Protein AF-A0A8S9Y1Q9-F1 (afdb_monomer_lite)

pLDDT: mean 76.32, std 19.44, range [27.88, 96.44]

Foldseek 3Di:
DQDQPPDPVDDQQRVLCVVPVDGLVVVLVVVVVVVLVVLVVVLVVVLVVCVVPDPPVVSVVVSVVVSVVCVVVVVVVSVVSSVVSCVVSGDRSSDDDPVCPVVVPPCPPVNVVVVVVVVVVVVVVVVVVVVVVVVVVVVVVVVVVVVVVVVVVVVVVVVVVVVVVVVVVVPPDDPVVVVVVVVVVVVVVVVPDDDDDDDDDDDDDDDDDDDDDDDDD

Sequence (217 aa):
MDLNMMPSYMSRDEYEMQLYGVTQKTVVTSVKETFKETLENVLESVSNKLVTKYSKECIDDFKTALLNAYNNSIEKHTSNLEKIVEECFSIDPSFLLPEDEIQLDSCDQNYEANLDKELSNAKNQLIALTIMEEKLKLLVEEISADEGIVDELLALKTITASLDVDYAELAGPLDRSTSTLVSLLLSKLSLNDGNPQDVISGATDLALLDGQCYFVP

Radius of gyration: 56.71 Å; chains: 1; bounding box: 109×76×141 Å

Secondary structure (DSSP, 8-state):
-----S-TTS-HHHHHHHHHSS-HHHHHHHHHHHHHHHHHHHHHHHHHHHTTTS-HHHHHHHHHHHHHHHHHHHHHHHHHHHHHHHHHHPPPTTPPPGGGGGGTS---HHHHHHHHHHHHHHHHHHHHHHHHHHHHHHHHHHHHHHHHHHHHHHHHHHHHHHHHHHHHHHTS---HHHHHHHHHHHHHHHTS---------------PPPP------

Structure (mmCIF, N/CA/C/O backbone):
data_AF-A0A8S9Y1Q9-F1
#
_entry.id   AF-A0A8S9Y1Q9-F1
#
loop_
_atom_site.group_PDB
_atom_site.id
_atom_site.type_symbol
_atom_site.label_atom_id
_atom_site.label_alt_id
_atom_site.label_comp_id
_atom_site.label_asym_id
_atom_site.label_entity_id
_atom_site.label_seq_id
_atom_site.pdbx_PDB_ins_code
_at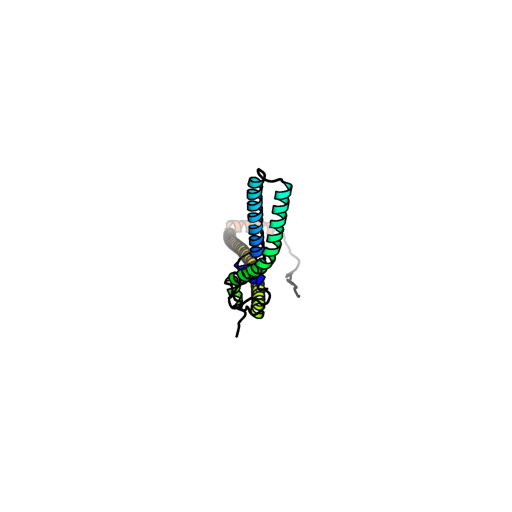om_site.Cartn_x
_atom_site.Cartn_y
_atom_site.Cartn_z
_atom_site.occupancy
_atom_site.B_iso_or_equiv
_atom_site.auth_seq_id
_atom_site.auth_comp_id
_atom_site.auth_asym_id
_atom_site.auth_atom_id
_atom_site.pdbx_PDB_model_num
ATOM 1 N N . MET A 1 1 ? -9.566 -26.366 -6.380 1.00 42.38 1 MET A N 1
ATOM 2 C CA . MET A 1 1 ? -8.199 -25.822 -6.306 1.00 42.38 1 MET A CA 1
ATOM 3 C C . MET A 1 1 ? -8.396 -24.395 -5.868 1.00 42.38 1 MET A C 1
ATOM 5 O O . MET A 1 1 ? -8.931 -23.632 -6.659 1.00 42.38 1 MET A O 1
ATOM 9 N N . ASP A 1 2 ? -8.109 -24.093 -4.606 1.00 47.75 2 ASP A N 1
ATOM 10 C CA . ASP A 1 2 ? -8.215 -22.729 -4.091 1.00 47.75 2 ASP A CA 1
ATOM 11 C C . ASP A 1 2 ? -7.023 -21.954 -4.645 1.00 47.75 2 ASP A C 1
ATOM 13 O O . ASP A 1 2 ? -5.879 -22.166 -4.240 1.00 47.75 2 ASP A O 1
ATOM 17 N N . LEU A 1 3 ? -7.278 -21.163 -5.684 1.00 58.75 3 LEU A N 1
ATOM 18 C CA . LEU A 1 3 ? -6.283 -20.281 -6.269 1.00 58.75 3 LEU A CA 1
ATOM 19 C C . LEU A 1 3 ? -6.224 -19.034 -5.392 1.00 58.75 3 LEU A C 1
ATOM 21 O O . LEU A 1 3 ? -7.110 -18.190 -5.450 1.00 58.75 3 LEU A O 1
ATOM 25 N N . ASN A 1 4 ? -5.190 -18.955 -4.558 1.00 64.94 4 ASN A N 1
ATOM 26 C CA . ASN A 1 4 ? -4.841 -17.717 -3.882 1.00 64.94 4 ASN A CA 1
ATOM 27 C C . ASN A 1 4 ? -4.332 -16.737 -4.945 1.00 64.94 4 ASN A C 1
ATOM 29 O O . ASN A 1 4 ? -3.255 -16.951 -5.502 1.00 64.94 4 ASN A O 1
ATOM 33 N N . MET A 1 5 ? -5.135 -15.722 -5.250 1.00 71.19 5 MET A N 1
ATOM 34 C CA . MET A 1 5 ? -4.816 -14.666 -6.211 1.00 71.19 5 MET A CA 1
ATOM 35 C C . MET A 1 5 ? -4.089 -13.491 -5.546 1.00 71.19 5 MET A C 1
ATOM 37 O O . MET A 1 5 ? -3.578 -12.622 -6.242 1.00 71.19 5 MET A O 1
ATOM 41 N N . MET A 1 6 ? -3.990 -13.481 -4.213 1.00 73.19 6 MET A N 1
ATOM 42 C CA . MET A 1 6 ? -3.205 -12.490 -3.482 1.00 73.19 6 MET A CA 1
ATOM 43 C C . MET A 1 6 ? -1.698 -12.650 -3.773 1.00 73.19 6 MET A C 1
ATOM 45 O O . MET A 1 6 ? -1.189 -13.781 -3.727 1.00 73.19 6 MET A O 1
ATOM 49 N N . PRO A 1 7 ? -0.953 -11.550 -4.000 1.00 69.06 7 PRO A N 1
ATOM 50 C CA . PRO A 1 7 ? 0.486 -11.607 -4.237 1.00 69.06 7 PRO A CA 1
ATOM 51 C C . PRO A 1 7 ? 1.226 -12.310 -3.091 1.00 69.06 7 PRO A C 1
ATOM 53 O O . PRO A 1 7 ? 1.056 -11.981 -1.918 1.00 69.06 7 PRO A O 1
ATOM 56 N N . SER A 1 8 ? 2.098 -13.271 -3.412 1.00 69.31 8 SER A N 1
ATOM 57 C CA . SER A 1 8 ? 2.741 -14.139 -2.409 1.00 69.31 8 SER A CA 1
ATOM 58 C C . SER A 1 8 ? 3.711 -13.422 -1.461 1.00 69.31 8 SER A C 1
ATOM 60 O O . SER A 1 8 ? 4.158 -14.015 -0.481 1.00 69.31 8 SER A O 1
ATOM 62 N N . TYR A 1 9 ? 4.094 -12.185 -1.779 1.00 72.62 9 TYR A N 1
ATOM 63 C CA . TYR A 1 9 ? 5.002 -11.363 -0.977 1.00 72.62 9 TYR A CA 1
ATOM 64 C C . TYR A 1 9 ? 4.274 -10.434 0.005 1.00 72.62 9 TYR A C 1
ATOM 66 O O . TYR A 1 9 ? 4.944 -9.786 0.806 1.00 72.62 9 TYR A O 1
ATOM 74 N N . MET A 1 10 ? 2.942 -10.355 -0.058 1.00 73.75 10 MET A N 1
ATOM 75 C CA . MET A 1 10 ? 2.140 -9.415 0.721 1.00 73.75 10 MET A CA 1
ATOM 76 C C . MET A 1 10 ? 1.311 -10.163 1.764 1.00 73.75 10 MET A C 1
ATOM 78 O O . MET A 1 10 ? 0.772 -11.239 1.502 1.00 73.75 10 MET A O 1
ATOM 82 N N . SER A 1 11 ? 1.233 -9.623 2.978 1.00 83.06 11 SER A N 1
ATOM 83 C CA . SER A 1 11 ? 0.333 -10.153 4.002 1.00 83.06 11 SER A CA 1
ATOM 84 C C . SER A 1 11 ? -1.115 -9.739 3.725 1.00 83.06 11 SER A C 1
ATOM 86 O O . SER A 1 11 ? -1.372 -8.740 3.055 1.00 83.06 11 SER A O 1
ATOM 88 N N . ARG A 1 12 ? -2.076 -10.495 4.271 1.00 81.75 12 ARG A N 1
ATOM 89 C CA . ARG A 1 12 ? -3.510 -10.194 4.128 1.00 81.75 12 ARG A CA 1
ATOM 90 C C . ARG A 1 12 ? -3.843 -8.768 4.581 1.00 81.75 12 ARG A C 1
ATOM 92 O O . ARG A 1 12 ? -4.503 -8.041 3.850 1.00 81.75 12 ARG A O 1
ATOM 99 N N . ASP A 1 13 ? -3.322 -8.357 5.734 1.00 83.19 13 ASP A N 1
ATOM 100 C CA . ASP A 1 13 ? -3.551 -7.017 6.283 1.00 83.19 13 ASP A CA 1
ATOM 101 C C . ASP A 1 13 ? -3.027 -5.909 5.355 1.00 83.19 13 ASP A C 1
ATOM 103 O O . ASP A 1 13 ? -3.64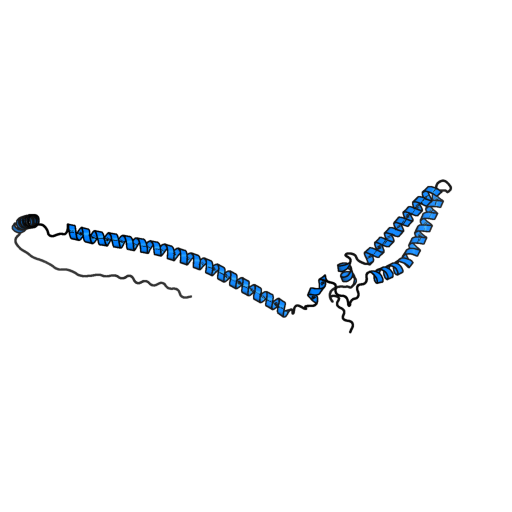3 -4.852 5.240 1.00 83.19 13 ASP A O 1
ATOM 107 N N . GLU A 1 14 ? -1.892 -6.133 4.687 1.00 84.38 14 GLU A N 1
ATOM 108 C CA . GLU A 1 14 ? -1.326 -5.181 3.724 1.00 84.38 14 GLU A CA 1
ATOM 109 C C . GLU A 1 14 ? -2.167 -5.106 2.448 1.00 84.38 14 GLU A C 1
ATOM 111 O O . GLU A 1 14 ? -2.381 -4.012 1.924 1.00 84.38 14 GLU A O 1
ATOM 116 N N . TYR A 1 15 ? -2.682 -6.247 1.988 1.00 86.62 15 TYR A N 1
ATOM 117 C CA . TYR A 1 15 ? -3.560 -6.328 0.824 1.00 86.62 15 TYR A CA 1
ATOM 118 C C . TYR A 1 15 ? -4.886 -5.597 1.054 1.00 86.62 15 TYR A C 1
ATOM 120 O O . TYR A 1 15 ? -5.342 -4.797 0.241 1.00 86.62 15 TYR A O 1
ATOM 128 N N . GLU A 1 16 ? -5.481 -5.803 2.224 1.00 87.12 16 GLU A N 1
ATOM 129 C CA . GLU A 1 16 ? -6.696 -5.105 2.634 1.00 87.12 16 GLU A CA 1
ATOM 130 C C . GLU A 1 16 ? -6.448 -3.611 2.849 1.00 87.12 16 GLU A C 1
ATOM 132 O O . GLU A 1 16 ? -7.266 -2.774 2.460 1.00 87.12 16 GLU A O 1
ATOM 137 N N . MET A 1 17 ? -5.290 -3.248 3.406 1.00 88.88 17 MET A N 1
ATOM 138 C CA . MET A 1 17 ? -4.894 -1.850 3.556 1.00 88.88 17 MET A CA 1
ATOM 139 C C . MET A 1 17 ? -4.744 -1.144 2.204 1.00 88.88 17 MET A C 1
ATOM 141 O O . MET A 1 17 ? -5.058 0.042 2.122 1.00 88.88 17 MET A O 1
ATOM 145 N N . GLN A 1 18 ? -4.303 -1.834 1.151 1.00 86.25 18 GLN A N 1
ATOM 146 C CA . GLN A 1 18 ? -4.228 -1.260 -0.195 1.00 86.25 18 GLN A CA 1
ATOM 147 C C . GLN A 1 18 ? -5.611 -0.849 -0.717 1.00 86.25 18 GLN A C 1
ATOM 149 O O . GLN A 1 18 ? -5.744 0.241 -1.270 1.00 86.25 18 GLN A O 1
ATOM 154 N N . LEU A 1 19 ? -6.643 -1.667 -0.484 1.00 87.38 19 LEU A N 1
ATOM 155 C CA . LEU A 1 19 ? -8.009 -1.355 -0.914 1.00 87.38 19 LEU A CA 1
ATOM 156 C C . LEU A 1 19 ? -8.669 -0.273 -0.046 1.00 87.38 19 LEU A C 1
ATOM 158 O O . LEU A 1 19 ? -9.269 0.668 -0.563 1.00 87.38 19 LEU A O 1
ATOM 162 N N . TYR A 1 20 ? -8.602 -0.414 1.280 1.00 88.69 20 TYR A N 1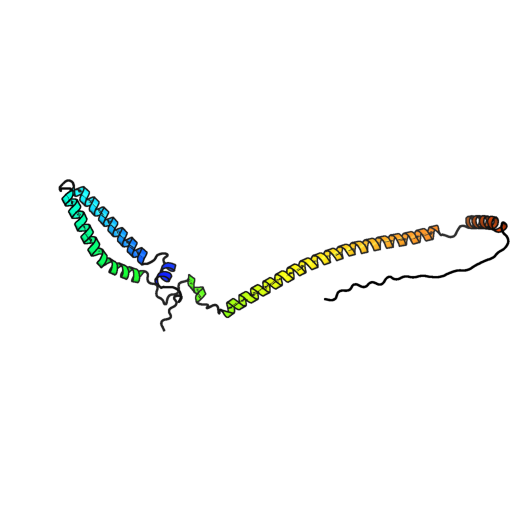
ATOM 163 C CA . TYR A 1 20 ? -9.355 0.446 2.201 1.00 88.69 20 TYR A CA 1
ATOM 164 C C . TYR A 1 20 ? -8.583 1.691 2.660 1.00 88.69 20 TYR A C 1
ATOM 166 O O . TYR A 1 20 ? -9.176 2.605 3.235 1.00 88.69 20 TYR A O 1
ATOM 174 N N . GLY A 1 21 ? -7.264 1.737 2.456 1.00 87.69 21 GLY A N 1
ATOM 175 C CA . GLY A 1 21 ? -6.381 2.809 2.932 1.00 87.69 21 GLY A CA 1
ATOM 176 C C . GLY A 1 21 ? -6.183 2.839 4.454 1.00 87.69 21 GLY A C 1
ATOM 177 O O . GLY A 1 21 ? -5.502 3.723 4.975 1.00 87.69 21 GLY A O 1
ATOM 178 N N . VAL A 1 22 ? -6.780 1.894 5.183 1.00 89.88 22 VAL A N 1
ATOM 179 C CA . VAL A 1 22 ? -6.707 1.766 6.641 1.00 89.88 22 VAL A CA 1
ATOM 180 C C . VAL A 1 22 ? -6.618 0.297 7.027 1.00 89.88 22 VAL A C 1
ATOM 182 O O . VAL A 1 22 ? -7.149 -0.569 6.340 1.00 89.88 22 VAL A O 1
ATOM 185 N N . THR A 1 23 ? -5.976 0.016 8.159 1.00 89.06 23 THR A N 1
ATOM 186 C CA . THR A 1 23 ? -5.936 -1.346 8.705 1.00 89.06 23 THR A CA 1
ATOM 187 C C . THR A 1 23 ? -7.159 -1.618 9.577 1.00 89.06 23 THR A C 1
ATOM 189 O O . THR A 1 23 ? -7.665 -0.715 10.255 1.00 89.06 23 THR A O 1
ATOM 192 N N . GLN A 1 24 ? -7.583 -2.881 9.644 1.00 88.88 24 GLN A N 1
ATOM 193 C CA . GLN A 1 24 ? -8.648 -3.333 10.547 1.00 88.88 24 GLN A CA 1
ATOM 194 C C . GLN A 1 24 ? -8.380 -2.923 12.006 1.00 88.88 24 GLN A C 1
ATOM 196 O O . GLN A 1 24 ? -9.263 -2.434 12.714 1.00 88.88 24 GLN A O 1
ATOM 201 N N . LYS A 1 25 ? -7.119 -3.030 12.443 1.00 89.38 25 LYS A N 1
ATOM 202 C CA . LYS A 1 25 ? -6.677 -2.614 13.780 1.00 89.38 25 LYS A CA 1
ATOM 203 C C . LYS A 1 25 ? -6.919 -1.127 14.039 1.00 89.38 25 LYS A C 1
ATOM 205 O O . LYS A 1 25 ? -7.330 -0.760 15.144 1.00 89.38 25 LYS A O 1
ATOM 210 N N . THR A 1 26 ? -6.680 -0.273 13.042 1.00 90.62 26 THR A N 1
ATOM 211 C CA . THR A 1 26 ? -6.964 1.165 13.137 1.00 90.62 26 THR A CA 1
ATOM 212 C C . THR A 1 26 ? -8.455 1.397 13.366 1.00 90.62 26 THR A C 1
ATOM 214 O O . THR A 1 26 ? -8.814 2.112 14.297 1.00 90.62 26 THR A O 1
ATOM 217 N N . VAL A 1 27 ? -9.322 0.727 12.598 1.00 91.12 27 VAL A N 1
ATOM 218 C CA . VAL A 1 27 ? -10.786 0.835 12.736 1.00 91.12 27 VAL A CA 1
ATOM 219 C C . VAL A 1 27 ? -11.242 0.432 14.139 1.00 91.12 27 VAL A C 1
ATOM 221 O O . VAL A 1 27 ? -11.937 1.198 14.809 1.00 91.12 27 VAL A O 1
ATOM 224 N N . VAL A 1 28 ? -10.806 -0.733 14.628 1.00 91.62 28 VAL A N 1
ATOM 225 C CA . VAL A 1 28 ? -11.141 -1.219 15.978 1.00 91.62 28 VAL A CA 1
ATOM 226 C C . VAL A 1 28 ? -10.688 -0.225 17.049 1.00 91.62 28 VAL A C 1
ATOM 228 O O . VAL A 1 28 ? -11.434 0.065 17.987 1.00 91.62 28 VAL A O 1
ATOM 231 N N . THR A 1 29 ? -9.481 0.326 16.910 1.00 91.62 29 THR A N 1
ATOM 232 C CA . THR A 1 29 ? -8.927 1.291 17.870 1.00 91.62 29 THR A CA 1
ATOM 233 C C . THR A 1 29 ? -9.744 2.583 17.888 1.00 91.62 29 THR A C 1
ATOM 235 O O . THR A 1 29 ? -10.183 3.004 18.957 1.00 91.62 29 THR A O 1
ATOM 238 N N . SER A 1 30 ? -10.043 3.158 16.721 1.00 92.12 30 SER A N 1
ATOM 239 C CA . SER A 1 30 ? -10.841 4.385 16.611 1.00 92.12 30 SER A CA 1
ATOM 240 C C . SER A 1 30 ? -12.257 4.220 17.170 1.00 92.12 30 SER A C 1
ATOM 242 O O . SER A 1 30 ? -12.769 5.110 17.851 1.00 92.12 30 SER A O 1
ATOM 244 N N . VAL A 1 31 ? -12.889 3.064 16.951 1.00 91.50 31 VAL A N 1
ATOM 245 C CA . VAL A 1 31 ? -14.204 2.756 17.533 1.00 91.50 31 VAL A CA 1
ATOM 246 C C . VAL A 1 31 ? -14.124 2.684 19.063 1.00 91.50 31 VAL A C 1
ATOM 248 O O . VAL A 1 31 ? -14.963 3.267 19.752 1.00 91.50 31 VAL A O 1
ATOM 251 N N . LYS A 1 32 ? -13.097 2.026 19.618 1.00 90.69 32 LYS A N 1
ATOM 252 C CA . LYS A 1 32 ? -12.886 1.952 21.076 1.00 90.69 32 LYS A CA 1
ATOM 253 C C . LYS A 1 32 ? -12.676 3.324 21.705 1.00 90.69 32 LYS A C 1
ATOM 255 O O . LYS A 1 32 ? -13.256 3.601 22.756 1.00 90.69 32 LYS A O 1
ATOM 260 N N . GLU A 1 33 ? -11.862 4.163 21.074 1.00 91.31 33 GLU A N 1
ATOM 261 C CA . GLU A 1 33 ? -11.608 5.532 21.523 1.00 91.31 33 GLU A CA 1
ATOM 262 C C . GLU A 1 33 ? -12.894 6.361 21.510 1.00 91.31 33 GLU A C 1
ATOM 264 O O . GLU A 1 33 ? -13.228 6.975 22.520 1.00 91.31 33 GLU A O 1
ATOM 269 N N . THR A 1 34 ? -13.685 6.264 20.437 1.00 92.88 34 THR A N 1
ATOM 270 C CA . THR A 1 34 ? -14.972 6.968 20.313 1.00 92.88 34 THR A CA 1
ATOM 271 C C . THR A 1 34 ? -15.957 6.566 21.416 1.00 92.88 34 THR A C 1
ATOM 273 O O . THR A 1 34 ? -16.605 7.420 22.031 1.00 92.88 34 THR A O 1
ATOM 276 N N . PHE A 1 35 ? -16.079 5.266 21.715 1.00 90.62 35 PHE A N 1
ATOM 277 C CA . PHE A 1 35 ? -16.948 4.809 22.803 1.00 90.62 35 PHE A CA 1
ATOM 278 C C . PHE A 1 35 ? -16.460 5.282 24.174 1.00 90.62 35 PHE A C 1
ATOM 280 O O . PHE A 1 35 ? -17.276 5.682 25.008 1.00 90.62 35 PHE A O 1
ATOM 287 N N . LYS A 1 36 ? -15.142 5.260 24.405 1.00 90.06 36 LYS A N 1
ATOM 288 C CA . LYS A 1 36 ? -14.545 5.740 25.653 1.00 90.06 36 LYS A CA 1
ATOM 289 C C . LYS A 1 36 ? -14.805 7.234 25.852 1.00 90.06 36 LYS A C 1
ATOM 291 O O . LYS A 1 36 ? -15.305 7.615 26.906 1.00 90.06 36 LYS A O 1
ATOM 296 N N . GLU A 1 37 ? -14.547 8.052 24.837 1.00 92.94 37 GLU A N 1
ATOM 297 C CA . GLU A 1 37 ? -14.800 9.496 24.875 1.00 92.94 37 GLU A CA 1
ATOM 298 C C . GLU A 1 37 ? -16.287 9.795 25.121 1.00 92.94 37 GLU A C 1
ATOM 300 O O . GLU A 1 37 ? -16.646 10.621 25.961 1.00 92.94 37 GLU A O 1
ATOM 305 N N . THR A 1 38 ? -17.182 9.067 24.446 1.00 92.31 38 THR A N 1
ATOM 306 C CA . THR A 1 38 ? -18.631 9.210 24.647 1.00 92.31 38 THR A CA 1
ATOM 307 C C . THR A 1 38 ? -19.027 8.899 26.091 1.00 92.31 38 THR A C 1
ATOM 309 O O . THR A 1 38 ? -19.817 9.632 26.689 1.00 92.31 38 THR A O 1
ATOM 312 N N . LEU A 1 39 ? -18.469 7.837 26.679 1.00 91.00 39 LEU A N 1
ATOM 313 C CA . LEU A 1 39 ? -18.729 7.480 28.070 1.00 91.00 39 LEU A CA 1
ATOM 314 C C . LEU A 1 39 ? -18.203 8.543 29.040 1.00 91.00 39 LEU A C 1
ATOM 316 O O . LEU A 1 39 ? -18.920 8.912 29.969 1.00 91.00 39 LEU A O 1
ATOM 320 N N . GLU A 1 40 ? -16.988 9.047 28.825 1.00 90.81 40 GLU A N 1
ATOM 321 C CA . GLU A 1 40 ? -16.394 10.118 29.633 1.00 90.81 40 GLU A CA 1
ATOM 322 C C . GLU A 1 40 ? -17.254 11.390 29.584 1.00 90.81 40 GLU A C 1
ATOM 324 O O . GLU A 1 40 ? -17.581 11.955 30.629 1.00 90.81 40 GLU A O 1
ATOM 329 N N . ASN A 1 41 ? -17.736 11.772 28.400 1.00 92.31 41 ASN A N 1
ATOM 330 C CA . ASN A 1 41 ? -18.642 12.908 28.219 1.00 92.31 41 ASN A CA 1
ATOM 331 C C . ASN A 1 41 ? -19.983 12.719 28.951 1.00 92.31 41 ASN A C 1
ATOM 333 O O . ASN A 1 41 ? -20.495 13.646 29.589 1.00 92.31 41 ASN A O 1
ATOM 337 N N . VAL A 1 42 ? -20.561 11.513 28.899 1.00 91.06 42 VAL A N 1
ATOM 338 C CA . VAL A 1 42 ? -21.795 11.185 29.633 1.00 91.06 42 VAL A CA 1
ATOM 339 C C . VAL A 1 42 ? -21.555 11.225 31.142 1.00 91.06 42 VAL A C 1
ATOM 341 O O . VAL A 1 42 ? -22.353 11.818 31.871 1.00 91.06 42 VAL A O 1
ATOM 344 N N . LEU A 1 43 ? -20.453 10.643 31.617 1.00 91.00 43 LEU A N 1
ATOM 345 C CA . LEU A 1 43 ? -20.048 10.660 33.023 1.00 91.00 43 LEU A CA 1
ATOM 346 C C . LEU A 1 43 ? -19.860 12.081 33.542 1.00 91.00 43 LEU A C 1
ATOM 348 O O . LEU A 1 43 ? -20.325 12.401 34.638 1.00 91.00 43 LEU A O 1
ATOM 352 N N . GLU A 1 44 ? -19.225 12.942 32.756 1.00 90.44 44 GLU A N 1
ATOM 353 C CA . GLU A 1 44 ? -19.032 14.347 33.089 1.00 90.44 44 GLU A CA 1
ATOM 354 C C . GLU A 1 44 ? -20.376 15.084 33.172 1.00 90.44 44 GLU A C 1
ATOM 356 O O . GLU A 1 44 ? -20.654 15.777 34.152 1.00 90.44 44 GLU A O 1
ATOM 361 N N . SER A 1 45 ? -21.276 14.858 32.211 1.00 91.75 45 SER A N 1
ATOM 362 C CA . SER A 1 45 ? -22.631 15.428 32.224 1.00 91.75 45 SER A CA 1
ATOM 363 C C . SER A 1 45 ? -23.448 14.988 33.445 1.00 91.75 45 SER A C 1
ATOM 365 O O . SER A 1 45 ? -24.099 15.808 34.101 1.00 91.75 45 SER A O 1
ATOM 367 N N . VAL A 1 46 ? -23.403 13.695 33.778 1.00 89.19 46 VAL A N 1
ATOM 368 C CA . VAL A 1 46 ? -24.068 13.124 34.957 1.00 89.19 46 VAL A CA 1
ATOM 369 C C . VAL A 1 46 ? -23.488 13.736 36.228 1.00 89.19 46 VAL A C 1
ATOM 371 O O . VAL A 1 46 ? -24.233 14.213 37.082 1.00 89.19 46 VAL A O 1
ATOM 374 N N . SER A 1 47 ? -22.167 13.819 36.322 1.00 88.50 47 SER A N 1
ATOM 375 C CA . SER A 1 47 ? -21.474 14.358 37.492 1.00 88.50 47 SER A CA 1
ATOM 376 C C . SER A 1 47 ? -21.826 15.817 37.739 1.00 88.50 47 SER A C 1
ATOM 378 O O . SER A 1 47 ? -22.225 16.166 38.847 1.00 88.50 47 SER A O 1
ATOM 380 N N . ASN A 1 48 ? -21.822 16.645 36.694 1.00 88.50 48 ASN A N 1
ATOM 381 C CA . ASN A 1 48 ? -22.218 18.049 36.787 1.00 88.50 48 ASN A CA 1
ATOM 382 C C . ASN A 1 48 ? -23.660 18.231 37.291 1.00 88.50 48 ASN A C 1
ATOM 384 O O . ASN A 1 48 ? -23.948 19.180 38.020 1.00 88.50 48 ASN A O 1
ATOM 388 N N . LYS A 1 49 ? -24.566 17.295 36.981 1.00 88.50 49 LYS A N 1
ATOM 389 C CA . LYS A 1 49 ? -25.932 17.294 37.530 1.00 88.50 49 LYS A CA 1
ATOM 390 C C . LYS A 1 49 ? -25.983 16.838 38.993 1.00 88.50 49 LYS A C 1
ATOM 392 O O . LYS A 1 49 ? -26.798 17.358 39.758 1.00 88.50 49 LYS A O 1
ATOM 397 N N . LEU A 1 50 ? -25.136 15.887 39.396 1.00 87.06 50 LEU A N 1
ATOM 398 C CA . LEU A 1 50 ? -25.124 15.320 40.752 1.00 87.06 50 LEU A CA 1
ATOM 399 C C . LEU A 1 50 ? -24.359 16.154 41.789 1.00 87.06 50 LEU A C 1
ATOM 401 O O . LEU A 1 50 ? -24.659 16.012 42.975 1.00 87.06 50 LEU A O 1
ATOM 405 N N . VAL A 1 51 ? -23.455 17.052 41.382 1.00 88.56 51 VAL A N 1
ATOM 406 C CA . VAL A 1 51 ? -22.682 17.936 42.289 1.00 88.56 51 VAL A CA 1
ATOM 407 C C . VAL A 1 51 ? -23.578 18.756 43.230 1.00 88.56 51 VAL A C 1
ATOM 409 O O . VAL A 1 51 ? -23.165 19.127 44.323 1.00 88.56 51 VAL A O 1
ATOM 412 N N . THR A 1 52 ? -24.832 19.005 42.847 1.00 85.31 52 THR A N 1
ATOM 413 C CA . THR A 1 52 ? -25.807 19.726 43.685 1.00 85.31 52 THR A CA 1
ATOM 414 C C . THR A 1 52 ? -26.409 18.889 44.819 1.00 85.31 52 THR A C 1
ATOM 416 O O . THR A 1 52 ? -26.985 19.454 45.747 1.00 85.31 52 THR A O 1
ATOM 419 N N . LYS A 1 53 ? -26.316 17.554 44.750 1.00 87.12 53 LYS A N 1
ATOM 420 C CA . LYS A 1 53 ? -26.980 16.617 45.675 1.00 87.12 53 LYS A CA 1
ATOM 421 C C . LYS A 1 53 ? -26.022 15.718 46.455 1.00 87.12 53 LYS A C 1
ATOM 423 O O . LYS A 1 53 ? -26.419 15.196 47.492 1.00 87.12 53 LYS A O 1
ATOM 428 N N . TYR A 1 54 ? -24.800 15.525 45.968 1.00 89.12 54 TYR A N 1
ATOM 429 C CA . TYR A 1 54 ? -23.820 14.603 46.543 1.00 89.12 54 TYR A CA 1
ATOM 430 C C . TYR A 1 54 ? -22.463 15.282 46.729 1.00 89.12 54 TYR A C 1
ATOM 432 O O . TYR A 1 54 ? -22.154 16.268 46.060 1.00 89.12 54 TYR A O 1
ATOM 440 N N . SER A 1 55 ? -21.646 14.753 47.644 1.00 88.38 55 SER A N 1
ATOM 441 C CA . SER A 1 55 ? -20.271 15.216 47.828 1.00 88.38 55 SER A CA 1
ATOM 442 C C . SER A 1 55 ? -19.410 14.864 46.614 1.00 88.38 55 SER A C 1
ATOM 444 O O . SER A 1 55 ? -19.631 13.854 45.943 1.00 88.38 55 SER A O 1
ATOM 446 N N . LYS A 1 56 ? -18.397 15.695 46.348 1.00 86.81 56 LYS A N 1
ATOM 447 C CA . LYS A 1 56 ? -17.479 15.509 45.219 1.00 86.81 56 LYS A CA 1
ATOM 448 C C . LYS A 1 56 ? -16.753 14.158 45.269 1.00 86.81 56 LYS A C 1
ATOM 450 O O . LYS A 1 56 ? -16.685 13.487 44.250 1.00 86.81 56 LYS A O 1
ATOM 455 N N . GLU A 1 57 ? -16.313 13.731 46.454 1.00 87.81 57 GLU A N 1
ATOM 456 C CA . GLU A 1 57 ? -15.660 12.427 46.663 1.00 87.81 57 GLU A CA 1
ATOM 457 C C . GLU A 1 57 ? -16.541 11.258 46.205 1.00 87.81 57 GLU A C 1
ATOM 459 O O . GLU A 1 57 ? -16.088 10.395 45.465 1.00 87.81 57 GLU A O 1
ATOM 464 N N . CYS A 1 58 ? -17.833 11.271 46.551 1.00 86.69 58 CYS A N 1
ATOM 465 C CA . CYS A 1 58 ? -18.753 10.197 46.177 1.00 86.69 58 CYS A CA 1
ATOM 466 C C . CYS A 1 58 ? -18.997 10.138 44.655 1.00 86.69 58 CYS A C 1
ATOM 468 O O . CYS A 1 58 ? -19.191 9.064 44.086 1.00 86.69 58 CYS A O 1
ATOM 470 N N . ILE A 1 59 ? -18.966 11.294 43.985 1.00 87.50 59 ILE A N 1
ATOM 471 C CA . ILE A 1 59 ? -19.094 11.397 42.526 1.00 87.50 59 ILE A CA 1
ATOM 472 C C . ILE A 1 59 ? -17.822 10.893 41.834 1.00 87.50 59 ILE A C 1
ATOM 474 O O . ILE A 1 59 ? -17.921 10.156 40.854 1.00 87.50 59 ILE A O 1
ATOM 478 N N . ASP A 1 60 ? -16.645 11.249 42.346 1.00 87.88 60 ASP A N 1
ATOM 479 C CA . ASP A 1 60 ? -15.360 10.809 41.793 1.00 87.88 60 ASP A CA 1
ATOM 480 C C . ASP A 1 60 ? -15.150 9.292 41.981 1.00 87.88 60 ASP A C 1
ATOM 482 O O . ASP A 1 60 ? -14.705 8.608 41.051 1.00 87.88 60 ASP A O 1
ATOM 486 N N . ASP A 1 61 ? -15.576 8.732 43.118 1.00 89.06 61 ASP A N 1
ATOM 487 C CA . ASP A 1 61 ? -15.607 7.282 43.351 1.00 89.06 61 ASP A CA 1
ATOM 488 C C . ASP A 1 61 ? -16.537 6.573 42.355 1.00 89.06 61 ASP A C 1
ATOM 490 O O . ASP A 1 61 ? -16.165 5.558 41.759 1.00 89.06 61 ASP A O 1
ATOM 494 N N . PHE A 1 62 ? -17.730 7.130 42.109 1.00 88.00 62 PHE A N 1
ATOM 495 C CA . PHE A 1 62 ? -18.666 6.605 41.112 1.00 88.00 62 PHE A CA 1
ATOM 496 C C . PHE A 1 62 ? -18.086 6.653 39.692 1.00 88.00 62 PHE A C 1
ATOM 498 O O . PHE A 1 62 ? -18.174 5.656 38.970 1.00 88.00 62 PHE A O 1
ATOM 505 N N . LYS A 1 63 ? -17.460 7.772 39.291 1.00 89.06 63 LYS A N 1
ATOM 506 C CA . LYS A 1 63 ? -16.789 7.892 37.984 1.00 89.06 63 LYS A CA 1
ATOM 507 C C . LYS A 1 63 ? -15.735 6.806 37.813 1.00 89.06 63 LYS A C 1
ATOM 509 O O . LYS A 1 63 ? -15.726 6.106 36.802 1.00 89.06 63 LYS A O 1
ATOM 514 N N . THR A 1 64 ? -14.876 6.651 38.816 1.00 89.62 64 THR A N 1
ATOM 515 C CA . THR A 1 64 ? -13.771 5.690 38.791 1.00 89.62 64 THR A CA 1
ATOM 516 C C . THR A 1 64 ? -14.292 4.255 38.735 1.00 89.62 64 THR A C 1
ATOM 518 O O . THR A 1 64 ? -13.817 3.451 37.932 1.00 89.62 64 THR A O 1
ATOM 521 N N . ALA A 1 65 ? -15.316 3.934 39.531 1.00 90.00 65 ALA A N 1
ATOM 522 C CA . ALA A 1 65 ? -15.945 2.620 39.525 1.00 90.00 65 ALA A CA 1
ATOM 523 C C . ALA A 1 65 ? -16.590 2.292 38.169 1.00 90.00 65 ALA A C 1
ATOM 525 O O . ALA A 1 65 ? -16.404 1.185 37.659 1.00 90.00 65 ALA A O 1
ATOM 526 N N . LEU A 1 66 ? -17.304 3.245 37.558 1.00 88.56 66 LEU A N 1
ATOM 527 C CA . LEU A 1 66 ? -17.962 3.031 36.269 1.00 88.56 66 LEU A CA 1
ATOM 528 C C . LEU A 1 66 ? -16.955 2.914 35.118 1.00 88.56 66 LEU A C 1
ATOM 530 O O . LEU A 1 66 ? -17.112 2.037 34.271 1.00 88.56 66 LEU A O 1
ATOM 534 N N . LEU A 1 67 ? -15.902 3.738 35.107 1.00 88.94 67 LEU A N 1
ATOM 535 C CA . LEU A 1 67 ? -14.824 3.639 34.117 1.00 88.94 67 LEU A CA 1
ATOM 536 C C . LEU A 1 67 ? -14.081 2.308 34.226 1.00 88.94 67 LEU A C 1
ATOM 538 O O . LEU A 1 67 ? -13.827 1.670 33.209 1.00 88.94 67 LEU A O 1
ATOM 542 N N . ASN A 1 68 ? -13.787 1.844 35.441 1.00 89.31 68 ASN A N 1
ATOM 543 C CA . ASN A 1 68 ? -13.160 0.538 35.641 1.00 89.31 68 ASN A CA 1
ATOM 544 C C . ASN A 1 68 ? -14.073 -0.608 35.191 1.00 89.31 68 ASN A C 1
ATOM 546 O O . ASN A 1 68 ? -13.614 -1.529 34.516 1.00 89.31 68 ASN A O 1
ATOM 550 N N . ALA A 1 69 ? -15.369 -0.545 35.508 1.00 89.12 69 ALA A N 1
ATOM 551 C CA . ALA A 1 69 ? -16.338 -1.533 35.039 1.00 89.12 69 ALA A CA 1
ATOM 552 C C . ALA A 1 69 ? -16.440 -1.550 33.504 1.00 89.12 69 ALA A C 1
ATOM 554 O O . ALA A 1 69 ? -16.477 -2.622 32.899 1.00 89.12 69 ALA A O 1
ATOM 555 N N . TYR A 1 70 ? -16.434 -0.374 32.871 1.00 89.50 70 TYR A N 1
ATOM 556 C CA . TYR A 1 70 ? -16.422 -0.251 31.419 1.00 89.50 70 TYR A CA 1
ATOM 557 C C . TYR A 1 70 ? -15.139 -0.812 30.803 1.00 89.50 70 TYR A C 1
ATOM 559 O O . TYR A 1 70 ? -15.234 -1.633 29.897 1.00 89.50 70 TYR A O 1
ATOM 567 N N . ASN A 1 71 ? -13.960 -0.441 31.311 1.00 86.62 71 ASN A N 1
ATOM 568 C CA . ASN A 1 71 ? -12.672 -0.909 30.788 1.00 86.62 71 ASN A CA 1
ATOM 569 C C . ASN A 1 71 ? -12.545 -2.441 30.863 1.00 86.62 71 ASN A C 1
ATOM 571 O O . ASN A 1 71 ? -12.120 -3.074 29.900 1.00 86.62 71 ASN A O 1
ATOM 575 N N . ASN A 1 72 ? -13.010 -3.053 31.954 1.00 87.00 72 ASN A N 1
ATOM 576 C CA . ASN A 1 72 ? -13.028 -4.512 32.085 1.00 87.00 72 ASN A CA 1
ATOM 577 C C . ASN A 1 72 ? -14.024 -5.182 31.119 1.00 87.00 72 ASN A C 1
ATOM 579 O O . ASN A 1 72 ? -13.805 -6.300 30.657 1.00 87.00 72 ASN A O 1
ATOM 583 N N . SER A 1 73 ? -15.141 -4.516 30.815 1.00 87.62 73 SER A N 1
ATOM 584 C CA . SER A 1 73 ? -16.165 -5.039 29.904 1.00 87.62 73 SER A CA 1
ATOM 585 C C . SER A 1 73 ? -15.766 -4.880 28.433 1.00 87.62 73 SER A C 1
ATOM 587 O O . SER A 1 73 ? -15.910 -5.808 27.634 1.00 87.62 73 SER A O 1
ATOM 589 N N . ILE A 1 74 ? -15.225 -3.717 28.060 1.00 86.88 74 ILE A N 1
ATOM 590 C CA . ILE A 1 74 ? -14.882 -3.386 26.676 1.00 86.88 74 ILE A CA 1
ATOM 591 C C . ILE A 1 74 ? -13.746 -4.258 26.151 1.00 86.88 74 ILE A C 1
ATOM 593 O O . ILE A 1 74 ? -13.745 -4.560 24.964 1.00 86.88 74 ILE A O 1
ATOM 597 N N . GLU A 1 75 ? -12.822 -4.732 26.993 1.00 82.88 75 GLU A N 1
ATOM 598 C CA . GLU A 1 75 ? -11.818 -5.723 26.577 1.00 82.88 75 GLU A CA 1
ATOM 599 C C . GLU A 1 75 ? -12.477 -6.995 26.038 1.00 82.88 75 GLU A C 1
ATOM 601 O O . GLU A 1 75 ? -12.162 -7.435 24.934 1.00 82.88 75 GLU A O 1
ATOM 606 N N . LYS A 1 76 ? -13.474 -7.530 26.750 1.00 83.94 76 LYS A N 1
ATOM 607 C CA . LYS A 1 76 ? -14.215 -8.720 26.311 1.00 83.94 76 LYS A CA 1
ATOM 608 C C . LYS A 1 76 ? -14.990 -8.477 25.014 1.00 83.94 76 LYS A C 1
ATOM 610 O O . LYS A 1 76 ? -15.104 -9.374 24.183 1.00 83.94 76 LYS A O 1
ATOM 615 N N . HIS A 1 77 ? -15.538 -7.277 24.842 1.00 87.06 77 HIS A N 1
ATOM 616 C CA . HIS A 1 77 ? -16.272 -6.906 23.632 1.00 87.06 77 HIS A CA 1
ATOM 617 C C . HIS A 1 77 ? -15.358 -6.504 22.466 1.00 87.06 77 HIS A C 1
ATOM 619 O O . HIS A 1 77 ? -15.783 -6.603 21.317 1.00 87.06 77 HIS A O 1
ATOM 625 N N . THR A 1 78 ? -14.104 -6.130 22.739 1.00 87.31 78 THR A N 1
ATOM 626 C CA . THR A 1 78 ? -13.105 -5.782 21.718 1.00 87.31 78 THR A CA 1
ATOM 627 C C . THR A 1 78 ? -12.854 -6.970 20.802 1.00 87.31 78 THR A C 1
ATOM 629 O O . THR A 1 78 ? -12.929 -6.807 19.595 1.00 87.31 78 THR A O 1
ATOM 632 N N . SER A 1 79 ? -12.668 -8.177 21.343 1.00 86.88 79 SER A N 1
ATOM 633 C CA . SER A 1 79 ? -12.425 -9.360 20.505 1.00 86.88 79 SER A CA 1
ATOM 634 C C . SER A 1 79 ? -13.606 -9.722 19.601 1.00 86.88 79 SER A C 1
ATOM 636 O O . SER A 1 79 ? -13.420 -10.306 18.539 1.00 86.88 79 SER A O 1
ATOM 638 N N . ASN A 1 80 ? -14.836 -9.385 19.998 1.00 89.88 80 ASN A N 1
ATOM 639 C CA . ASN A 1 80 ? -15.996 -9.556 19.121 1.00 89.88 80 ASN A CA 1
ATOM 640 C C . ASN A 1 80 ? -16.037 -8.475 18.038 1.00 89.88 80 ASN A C 1
ATOM 642 O O . ASN A 1 80 ? -16.388 -8.772 16.903 1.00 89.88 80 ASN A O 1
ATOM 646 N N . LEU A 1 81 ? -15.673 -7.237 18.385 1.00 90.62 81 LEU A N 1
ATOM 647 C CA . LEU A 1 81 ? -15.558 -6.147 17.422 1.00 90.62 81 LEU A CA 1
ATOM 648 C C . LEU A 1 81 ? -14.471 -6.441 16.381 1.00 90.62 81 LEU A C 1
ATOM 650 O O . LEU A 1 81 ? -14.721 -6.246 15.201 1.00 90.62 81 LEU A O 1
ATOM 654 N N . GLU A 1 82 ? -13.316 -6.961 16.803 1.00 90.12 82 GLU A N 1
ATOM 655 C CA . GLU A 1 82 ? -12.231 -7.400 15.915 1.00 90.12 82 GLU A CA 1
ATOM 656 C C . GLU A 1 82 ? -12.736 -8.412 14.886 1.00 90.12 82 GLU A C 1
ATOM 658 O O . GLU A 1 82 ? -12.534 -8.202 13.700 1.00 90.12 82 GLU A O 1
ATOM 663 N N . LYS A 1 83 ? -13.490 -9.432 15.313 1.00 89.75 83 LYS A N 1
ATOM 664 C CA . LYS A 1 83 ? -14.075 -10.427 14.397 1.00 89.75 83 LYS A CA 1
ATOM 665 C C . LYS A 1 83 ? -15.077 -9.836 13.411 1.00 89.75 83 LYS A C 1
ATOM 667 O O . LYS A 1 83 ? -15.086 -10.217 12.252 1.00 89.75 83 LYS A O 1
ATOM 672 N N . ILE A 1 84 ? -15.933 -8.920 13.865 1.00 90.75 84 ILE A N 1
ATOM 673 C CA . ILE A 1 84 ? -16.914 -8.268 12.984 1.00 90.75 84 ILE A CA 1
ATOM 674 C C . ILE A 1 84 ? -16.197 -7.409 11.942 1.00 90.75 84 ILE A C 1
ATOM 676 O O . ILE A 1 84 ? -16.580 -7.406 10.775 1.00 90.75 84 ILE A O 1
ATOM 680 N N . VAL A 1 85 ? -15.165 -6.673 12.363 1.00 90.38 85 VAL A N 1
ATOM 681 C CA . VAL A 1 85 ? -14.337 -5.878 11.453 1.00 90.38 85 VAL A CA 1
ATOM 682 C C . VAL A 1 85 ? -13.611 -6.805 10.480 1.00 90.38 85 VAL A C 1
ATOM 684 O O . VAL A 1 85 ? -13.660 -6.553 9.284 1.00 90.38 85 VAL A O 1
ATOM 687 N N . GLU A 1 86 ? -13.041 -7.911 10.948 1.00 88.38 86 GLU A N 1
ATOM 688 C CA . GLU A 1 86 ? -12.427 -8.914 10.079 1.00 88.38 86 GLU A CA 1
ATOM 689 C C . GLU A 1 86 ? -13.428 -9.419 9.033 1.00 88.38 86 GLU A C 1
ATOM 691 O O . GLU A 1 86 ? -13.155 -9.331 7.845 1.00 88.38 86 GLU A O 1
ATOM 696 N N . GLU A 1 87 ? -14.636 -9.832 9.415 1.00 87.88 87 GLU A N 1
ATOM 697 C CA . GLU A 1 87 ? -15.656 -10.300 8.461 1.00 87.88 87 GLU A CA 1
ATOM 698 C C . GLU A 1 87 ? -16.095 -9.232 7.442 1.00 87.88 87 GLU A C 1
ATOM 700 O O . GLU A 1 87 ? -16.459 -9.568 6.316 1.00 87.88 87 GLU A O 1
ATOM 705 N N . CYS A 1 88 ? -16.083 -7.952 7.821 1.00 86.56 88 CYS A N 1
ATOM 706 C CA . CYS A 1 88 ? -16.553 -6.854 6.972 1.00 86.56 88 CYS A CA 1
ATOM 707 C C . CYS A 1 88 ? -15.475 -6.297 6.032 1.00 86.56 88 CYS A C 1
ATOM 709 O O . CYS A 1 88 ? -15.815 -5.755 4.981 1.00 86.56 88 CYS A O 1
ATOM 711 N N . PHE A 1 89 ? -14.206 -6.375 6.435 1.00 85.12 89 PHE A N 1
ATOM 712 C CA . PHE A 1 89 ? -13.064 -5.809 5.713 1.00 85.12 89 PHE A CA 1
ATOM 713 C C . PHE A 1 89 ? -12.144 -6.881 5.117 1.00 85.12 89 PHE A C 1
ATOM 715 O O . PHE A 1 89 ? -11.206 -6.535 4.404 1.00 85.12 89 PHE A O 1
ATOM 722 N N . SER A 1 90 ? -12.409 -8.167 5.367 1.00 86.25 90 SER A N 1
ATOM 723 C CA . SER A 1 90 ? -11.646 -9.243 4.741 1.00 86.25 90 SER A CA 1
ATOM 724 C C . SER A 1 90 ? -11.905 -9.297 3.246 1.00 86.25 90 SER A C 1
ATOM 726 O O . SER A 1 90 ? -13.047 -9.431 2.800 1.00 86.25 90 SER A O 1
ATOM 728 N N . ILE A 1 91 ? -10.826 -9.270 2.474 1.00 84.75 91 ILE A N 1
ATOM 729 C CA . ILE A 1 91 ? -10.874 -9.555 1.042 1.00 84.75 91 ILE A CA 1
ATOM 730 C C . ILE A 1 91 ? -10.718 -11.066 0.865 1.00 84.75 91 ILE A C 1
ATOM 732 O O . ILE A 1 91 ? -9.835 -11.687 1.462 1.00 84.75 91 ILE A O 1
ATOM 736 N N . ASP A 1 9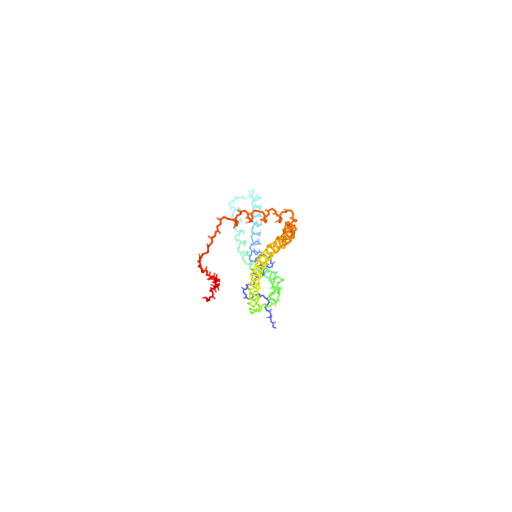2 ? -11.589 -11.675 0.055 1.00 83.19 92 ASP A N 1
ATOM 737 C CA . ASP A 1 92 ? -11.439 -13.085 -0.310 1.00 83.19 92 ASP A CA 1
ATOM 738 C C . ASP A 1 92 ? -10.076 -13.260 -1.005 1.00 83.19 92 ASP A C 1
ATOM 740 O O . ASP A 1 92 ? -9.820 -12.571 -1.988 1.00 83.19 92 ASP A O 1
ATOM 744 N N . PRO A 1 93 ? -9.195 -14.165 -0.550 1.00 77.00 93 PRO A N 1
ATOM 745 C CA . PRO A 1 93 ? -7.905 -14.406 -1.202 1.00 77.00 93 PRO A CA 1
ATOM 746 C C . PRO A 1 93 ? -8.024 -14.858 -2.668 1.00 77.00 93 PRO A C 1
ATOM 748 O O . PRO A 1 93 ? -7.045 -14.814 -3.409 1.00 77.00 93 PRO A O 1
ATOM 751 N N . SER A 1 94 ? -9.206 -15.296 -3.099 1.00 79.56 94 SER A N 1
ATOM 752 C CA . SER A 1 94 ? -9.523 -15.620 -4.495 1.00 79.56 94 SER A CA 1
ATOM 753 C C . SER A 1 94 ? -9.834 -14.377 -5.340 1.00 79.56 94 SER A C 1
ATOM 755 O O . SER A 1 94 ? -9.912 -14.472 -6.565 1.00 79.56 94 SER A O 1
ATOM 757 N N . PHE A 1 95 ? -10.060 -13.230 -4.699 1.00 82.12 95 PHE A N 1
ATOM 758 C CA . PHE A 1 95 ? -10.347 -11.955 -5.337 1.00 82.12 95 PHE A CA 1
ATOM 759 C C . PHE A 1 95 ? -9.049 -11.182 -5.562 1.00 82.12 95 PHE A C 1
ATOM 761 O O . PHE A 1 95 ? -8.314 -10.887 -4.622 1.00 82.12 95 PHE A O 1
ATOM 768 N N . LEU A 1 96 ? -8.796 -10.843 -6.823 1.00 83.50 96 LEU A N 1
ATOM 769 C CA . LEU A 1 96 ? -7.700 -9.972 -7.211 1.00 83.50 96 LEU A CA 1
ATOM 770 C C . LEU A 1 96 ? -8.202 -8.530 -7.270 1.00 83.50 96 LEU A C 1
ATOM 772 O O . LEU A 1 96 ? -9.235 -8.247 -7.880 1.00 83.50 96 LEU A O 1
ATOM 776 N N . LEU A 1 97 ? -7.459 -7.628 -6.646 1.00 84.31 97 LEU A N 1
ATOM 777 C CA . LEU A 1 97 ? -7.686 -6.198 -6.741 1.00 84.31 97 LEU A CA 1
ATOM 778 C C . LEU A 1 97 ? -7.417 -5.696 -8.172 1.00 84.31 97 LEU A C 1
ATOM 780 O O . LEU A 1 97 ? -6.476 -6.169 -8.814 1.00 84.31 97 LEU A O 1
ATOM 784 N N . PRO A 1 98 ? -8.197 -4.719 -8.674 1.00 82.31 98 PRO A N 1
ATOM 785 C CA . PRO A 1 98 ? -8.001 -4.144 -10.007 1.00 82.31 98 PRO A CA 1
ATOM 786 C C . PRO A 1 98 ? -6.582 -3.611 -10.248 1.00 82.31 98 PRO A C 1
ATOM 788 O O . PRO A 1 98 ? -6.063 -3.672 -11.359 1.00 82.31 98 PRO A O 1
ATOM 791 N N . GLU A 1 99 ? -5.933 -3.098 -9.202 1.00 79.56 99 GLU A N 1
ATOM 792 C CA . GLU A 1 99 ? -4.562 -2.585 -9.247 1.00 79.56 99 GLU A CA 1
ATOM 793 C C . GLU A 1 99 ? -3.534 -3.670 -9.596 1.00 79.56 99 GLU A C 1
ATOM 795 O O . GLU A 1 99 ? -2.483 -3.369 -10.164 1.00 79.56 99 GLU A O 1
ATOM 800 N N . ASP A 1 100 ? -3.851 -4.928 -9.294 1.00 77.81 100 ASP A N 1
ATOM 801 C CA . ASP A 1 100 ? -2.982 -6.075 -9.526 1.00 77.81 100 ASP A CA 1
ATOM 802 C C . ASP A 1 100 ? -3.356 -6.848 -10.798 1.00 77.81 100 ASP A C 1
ATOM 804 O O . ASP A 1 100 ? -2.725 -7.860 -11.094 1.00 77.81 100 ASP A O 1
ATOM 808 N N . GLU A 1 101 ? -4.322 -6.379 -11.601 1.00 79.31 101 GLU A N 1
ATOM 809 C CA . GLU A 1 101 ? -4.710 -7.037 -12.862 1.00 79.31 101 GLU A CA 1
ATOM 810 C C . GLU A 1 101 ? -3.517 -7.241 -13.807 1.00 79.31 101 GLU A C 1
ATOM 812 O O . GLU A 1 101 ? -3.431 -8.255 -14.495 1.00 79.31 101 GLU A O 1
ATOM 817 N N . ILE A 1 102 ? -2.548 -6.321 -13.792 1.00 72.81 102 ILE A N 1
ATOM 818 C CA . ILE A 1 102 ? -1.320 -6.401 -14.600 1.00 72.81 102 ILE A CA 1
ATOM 819 C C . ILE A 1 102 ? -0.433 -7.584 -14.169 1.00 72.81 102 ILE A C 1
ATOM 821 O O . ILE A 1 102 ? 0.357 -8.082 -14.964 1.00 72.81 102 ILE A O 1
ATOM 825 N N . GLN A 1 103 ? -0.570 -8.072 -12.933 1.00 67.94 103 GLN A N 1
ATOM 826 C CA . GLN A 1 103 ? 0.186 -9.219 -12.422 1.00 67.94 103 GLN A CA 1
ATOM 827 C C . GLN A 1 103 ? -0.367 -10.570 -12.910 1.00 67.94 103 GLN A C 1
ATOM 829 O O . GLN A 1 103 ? 0.336 -11.576 -12.806 1.00 67.94 103 GLN A O 1
ATOM 834 N N . LEU A 1 104 ? -1.596 -10.615 -13.454 1.00 66.06 104 LEU A N 1
ATOM 835 C CA . LEU A 1 104 ? -2.154 -11.825 -14.084 1.00 66.06 104 LEU A CA 1
ATOM 836 C C . LEU A 1 104 ? -1.369 -12.213 -15.336 1.00 66.06 104 LEU A C 1
ATOM 838 O O . LEU A 1 104 ? -1.148 -13.399 -15.592 1.00 66.06 104 LEU A O 1
ATOM 842 N N . ASP A 1 105 ? -0.919 -11.208 -16.082 1.00 66.69 105 ASP A N 1
ATOM 843 C CA . ASP A 1 105 ? 0.019 -11.387 -17.173 1.00 66.69 105 ASP A CA 1
ATOM 844 C C . ASP A 1 105 ? 1.413 -11.474 -16.562 1.00 66.69 105 ASP A C 1
ATOM 846 O O . ASP A 1 105 ? 2.141 -10.488 -16.455 1.00 66.69 105 ASP A O 1
ATOM 850 N N . SER A 1 106 ? 1.783 -12.673 -16.109 1.00 59.56 106 SER A N 1
ATOM 851 C CA . SER A 1 106 ? 3.134 -12.935 -15.626 1.00 59.56 106 SER A CA 1
ATOM 852 C C . SER A 1 106 ? 4.127 -12.546 -16.723 1.00 59.56 106 SER A C 1
ATOM 854 O O . SER A 1 106 ? 4.309 -13.279 -17.700 1.00 59.56 106 SER A O 1
ATOM 856 N N . CYS A 1 107 ? 4.750 -11.380 -16.577 1.00 58.34 107 CYS A N 1
ATOM 857 C CA . CYS A 1 107 ? 5.856 -10.967 -17.415 1.00 58.34 107 CYS A CA 1
ATOM 858 C C . CYS A 1 107 ? 6.977 -11.981 -17.167 1.00 58.34 107 CYS A C 1
ATOM 860 O O . CYS A 1 107 ? 7.528 -12.051 -16.066 1.00 58.34 107 CYS A O 1
ATOM 862 N N . ASP A 1 108 ? 7.246 -12.848 -18.147 1.00 70.31 108 ASP A N 1
ATOM 863 C CA . ASP A 1 108 ? 8.355 -13.796 -18.062 1.00 70.31 108 ASP A CA 1
ATOM 864 C C . ASP A 1 108 ? 9.629 -12.984 -17.791 1.00 70.31 108 ASP A C 1
ATOM 866 O O . ASP A 1 108 ? 9.917 -12.021 -18.502 1.00 70.31 108 ASP A O 1
ATOM 870 N N . GLN A 1 109 ? 10.407 -13.350 -16.773 1.00 69.56 109 GLN A N 1
ATOM 871 C CA . GLN A 1 109 ? 11.666 -12.661 -16.467 1.00 69.56 109 GLN A CA 1
ATOM 872 C C . GLN A 1 109 ? 12.609 -12.639 -17.684 1.00 69.56 109 GLN A C 1
ATOM 874 O O . GLN A 1 109 ? 13.410 -11.718 -17.842 1.00 69.56 109 GLN A O 1
ATOM 879 N N . ASN A 1 110 ? 12.488 -13.619 -18.590 1.00 77.75 110 ASN A N 1
ATOM 880 C CA . ASN A 1 110 ? 13.207 -13.607 -19.862 1.00 77.75 110 ASN A CA 1
ATOM 881 C C . ASN A 1 110 ? 12.682 -12.551 -20.841 1.00 77.75 110 ASN A C 1
ATOM 883 O O . ASN A 1 110 ? 13.458 -12.024 -21.636 1.00 77.75 110 ASN A O 1
ATOM 887 N N . TYR A 1 111 ? 11.384 -12.250 -20.814 1.00 79.25 111 TYR A N 1
ATOM 888 C CA . TYR A 1 111 ? 10.788 -11.199 -21.633 1.00 79.25 111 TYR A CA 1
ATOM 889 C C . TYR A 1 111 ? 11.278 -9.822 -21.185 1.00 79.25 111 TYR A C 1
ATOM 891 O O . TYR A 1 111 ? 11.739 -9.055 -22.024 1.00 79.25 111 TYR A O 1
ATOM 899 N N . GLU A 1 112 ? 11.282 -9.543 -19.879 1.00 81.62 112 GLU A N 1
ATOM 900 C CA . GLU A 1 112 ? 11.784 -8.274 -19.335 1.00 81.62 112 GLU A CA 1
ATOM 901 C C . GLU A 1 112 ? 13.275 -8.067 -19.661 1.00 81.62 112 GLU A C 1
ATOM 903 O O . GLU A 1 112 ? 13.657 -7.042 -20.227 1.00 81.62 112 GLU A O 1
ATOM 908 N N . ALA A 1 113 ? 14.109 -9.090 -19.444 1.00 84.75 113 ALA A N 1
ATOM 909 C CA . ALA A 1 113 ? 15.533 -9.031 -19.782 1.00 84.75 113 ALA A CA 1
ATOM 910 C C . ALA A 1 113 ? 15.793 -8.862 -21.294 1.00 84.75 113 ALA A C 1
ATOM 912 O O . ALA A 1 113 ? 16.754 -8.199 -21.702 1.00 84.75 113 ALA A O 1
ATOM 913 N N . ASN A 1 114 ? 14.951 -9.456 -22.146 1.00 89.56 114 ASN A N 1
ATOM 914 C CA . ASN A 1 114 ? 15.029 -9.254 -23.592 1.00 89.56 114 ASN A CA 1
ATOM 915 C C . ASN A 1 114 ? 14.608 -7.835 -23.989 1.00 89.56 114 ASN A C 1
ATOM 917 O O . ASN A 1 114 ? 15.269 -7.237 -24.839 1.00 89.56 114 ASN A O 1
ATOM 921 N N . LEU A 1 115 ? 13.575 -7.282 -23.350 1.00 88.56 115 LEU A N 1
ATOM 922 C CA . LEU A 1 115 ? 13.114 -5.916 -23.583 1.00 88.56 115 LEU A CA 1
ATOM 923 C C . LEU A 1 115 ? 14.216 -4.899 -23.252 1.00 88.56 115 LEU A C 1
ATOM 925 O O . LEU A 1 115 ? 14.503 -4.011 -24.054 1.00 88.56 115 LEU A O 1
ATOM 929 N N . ASP A 1 116 ? 14.908 -5.083 -22.126 1.00 91.75 116 ASP A N 1
ATOM 930 C CA . ASP A 1 116 ? 16.050 -4.250 -21.730 1.00 91.75 116 ASP A CA 1
ATOM 931 C C . ASP A 1 116 ? 17.196 -4.312 -22.747 1.00 91.75 116 ASP A C 1
ATOM 933 O O . ASP A 1 116 ? 17.835 -3.302 -23.074 1.00 91.75 116 ASP A O 1
ATOM 937 N N . LYS A 1 117 ? 17.457 -5.503 -23.292 1.00 93.44 117 LYS A N 1
ATOM 938 C CA . LYS A 1 117 ? 18.479 -5.696 -24.322 1.00 93.44 117 LYS A CA 1
ATOM 939 C C . LYS A 1 117 ? 18.096 -5.010 -25.633 1.00 93.44 117 LYS A C 1
ATOM 941 O O . LYS A 1 117 ? 18.952 -4.371 -26.250 1.00 93.44 117 LYS A O 1
ATOM 946 N N . GLU A 1 118 ? 16.843 -5.125 -26.063 1.00 94.88 118 GLU A N 1
ATOM 947 C CA . GLU A 1 118 ? 16.335 -4.430 -27.250 1.00 94.88 118 GLU A CA 1
ATOM 948 C C . GLU A 1 118 ? 16.389 -2.912 -27.076 1.00 94.88 118 GLU A C 1
ATOM 950 O O . GLU A 1 118 ? 16.884 -2.214 -27.962 1.00 94.88 118 GLU A O 1
ATOM 955 N N . LEU A 1 119 ? 15.992 -2.405 -25.908 1.00 94.56 119 LEU A N 1
ATOM 956 C CA . LEU A 1 119 ? 16.060 -0.987 -25.566 1.00 94.56 119 LEU A CA 1
ATOM 957 C C . LEU A 1 119 ? 17.502 -0.460 -25.618 1.00 94.56 119 LEU A C 1
ATOM 959 O O . LEU A 1 119 ? 17.774 0.584 -26.218 1.00 94.56 119 LEU A O 1
ATOM 963 N N . SER A 1 120 ? 18.446 -1.198 -25.033 1.00 95.44 120 SER A N 1
ATOM 964 C CA . SER A 1 120 ? 19.872 -0.856 -25.062 1.00 95.44 120 SER A CA 1
ATOM 965 C C . SER A 1 120 ? 20.425 -0.836 -26.493 1.00 95.44 120 SER A C 1
ATOM 967 O O . SER A 1 120 ? 21.116 0.107 -26.891 1.00 95.44 120 SER A O 1
ATOM 969 N N . ASN A 1 121 ? 20.061 -1.828 -27.310 1.00 95.94 121 ASN A N 1
ATOM 970 C CA . ASN A 1 121 ? 20.455 -1.883 -28.716 1.00 95.94 121 ASN A CA 1
ATOM 971 C C . ASN A 1 121 ? 19.887 -0.708 -29.520 1.00 95.94 121 ASN A C 1
ATOM 973 O O . ASN A 1 121 ? 20.636 -0.061 -30.254 1.00 95.94 121 ASN A O 1
ATOM 977 N N . ALA A 1 122 ? 18.600 -0.395 -29.355 1.00 95.19 122 ALA A N 1
ATOM 978 C CA . ALA A 1 122 ? 17.955 0.729 -30.027 1.00 95.19 122 ALA A CA 1
ATOM 979 C C . ALA A 1 122 ? 18.610 2.065 -29.644 1.00 95.19 122 ALA A C 1
ATOM 981 O O . ALA A 1 122 ? 18.878 2.902 -30.506 1.00 95.19 122 ALA A O 1
ATOM 982 N N . LYS A 1 123 ? 18.959 2.246 -28.365 1.00 96.31 123 LYS A N 1
ATOM 983 C CA . LYS A 1 123 ? 19.681 3.432 -27.887 1.00 96.31 123 LYS A CA 1
ATOM 984 C C . LYS A 1 123 ? 21.056 3.575 -28.545 1.00 96.31 123 LYS A C 1
ATOM 986 O O . LYS A 1 123 ? 21.417 4.669 -28.974 1.00 96.31 123 LYS A O 1
ATOM 991 N N . ASN A 1 124 ? 21.809 2.484 -28.661 1.00 95.69 124 ASN A N 1
ATOM 992 C CA . ASN A 1 124 ? 23.118 2.501 -29.318 1.00 95.69 124 ASN A CA 1
ATOM 993 C C . ASN A 1 124 ? 23.004 2.791 -30.822 1.00 95.69 124 ASN A C 1
ATOM 995 O O . ASN A 1 124 ? 23.802 3.556 -31.363 1.00 95.69 124 ASN A O 1
ATOM 999 N N . GLN A 1 125 ? 21.995 2.226 -31.492 1.00 96.44 125 GLN A N 1
ATOM 1000 C CA . GLN A 1 125 ? 21.709 2.521 -32.899 1.00 96.44 125 GLN A CA 1
ATOM 1001 C C . GLN A 1 125 ? 21.350 3.992 -33.107 1.00 96.44 125 GLN A C 1
ATOM 1003 O O . GLN A 1 125 ? 21.842 4.607 -34.050 1.00 96.44 125 GLN A O 1
ATOM 1008 N N . LEU A 1 126 ? 20.552 4.574 -32.209 1.00 96.00 126 LEU A N 1
ATOM 1009 C CA . LEU A 1 126 ? 20.202 5.989 -32.265 1.00 96.00 126 LEU A CA 1
ATOM 1010 C C . LEU A 1 126 ? 21.447 6.878 -32.167 1.00 96.00 126 LEU A C 1
ATOM 1012 O O . LEU A 1 126 ? 21.618 7.763 -32.995 1.00 96.00 126 LEU A O 1
ATOM 1016 N N . ILE A 1 127 ? 22.351 6.600 -31.220 1.00 95.62 127 ILE A N 1
ATOM 1017 C CA . ILE A 1 127 ? 23.615 7.344 -31.082 1.00 95.62 127 ILE A CA 1
ATOM 1018 C C . ILE A 1 127 ? 24.440 7.260 -32.374 1.00 95.62 127 ILE A C 1
ATOM 1020 O O . ILE A 1 127 ? 24.947 8.273 -32.854 1.00 95.62 127 ILE A O 1
ATOM 1024 N N . ALA A 1 128 ? 24.559 6.065 -32.958 1.00 94.69 128 ALA A N 1
ATOM 1025 C CA . ALA A 1 128 ? 25.293 5.877 -34.206 1.00 94.69 128 ALA A CA 1
ATOM 1026 C C . ALA A 1 128 ? 24.666 6.664 -35.370 1.00 94.69 128 ALA A C 1
ATOM 1028 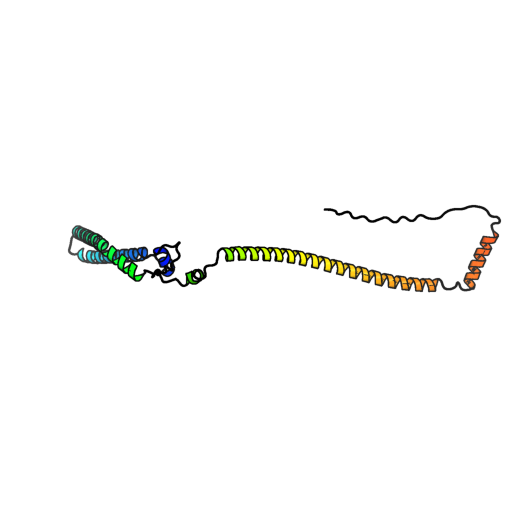O O . ALA A 1 128 ? 25.392 7.292 -36.142 1.00 94.69 128 ALA A O 1
ATOM 1029 N N . LEU A 1 129 ? 23.332 6.672 -35.470 1.00 95.94 129 LEU A N 1
ATOM 1030 C CA . LEU A 1 129 ? 22.603 7.444 -36.476 1.00 95.94 129 LEU A CA 1
ATOM 1031 C C . LEU A 1 129 ? 22.795 8.950 -36.294 1.00 95.94 129 LEU A C 1
ATOM 1033 O O . LEU A 1 129 ? 23.034 9.638 -37.279 1.00 95.94 129 LEU A O 1
ATOM 1037 N N . THR A 1 130 ? 22.770 9.460 -35.061 1.00 95.81 130 THR A N 1
ATOM 1038 C CA . THR A 1 130 ? 23.020 10.883 -34.788 1.00 95.81 130 THR A CA 1
ATOM 1039 C C . THR A 1 130 ? 24.428 11.299 -35.216 1.00 95.81 130 THR A C 1
ATOM 1041 O O . THR A 1 130 ? 24.592 12.313 -35.889 1.00 95.81 130 THR A O 1
ATOM 1044 N N . ILE A 1 131 ? 25.447 10.488 -34.908 1.00 95.62 131 ILE A N 1
ATOM 1045 C CA . ILE A 1 131 ? 26.828 10.754 -35.350 1.00 95.62 131 ILE A CA 1
ATOM 1046 C C . ILE A 1 131 ? 26.926 10.717 -36.880 1.00 95.62 131 ILE A C 1
ATOM 1048 O O . ILE A 1 131 ? 27.623 11.529 -37.489 1.00 95.62 131 ILE A O 1
ATOM 1052 N N . MET A 1 132 ? 26.251 9.759 -37.520 1.00 95.81 132 MET A N 1
ATOM 1053 C CA . MET A 1 132 ? 26.225 9.659 -38.977 1.00 95.81 132 MET A CA 1
ATOM 1054 C C . MET A 1 132 ? 25.550 10.880 -39.611 1.00 95.81 132 MET A C 1
ATOM 1056 O O . MET A 1 132 ? 26.061 11.400 -40.600 1.00 95.81 132 MET A O 1
ATOM 1060 N N . GLU A 1 133 ? 24.449 11.361 -39.033 1.00 95.56 133 GLU A N 1
ATOM 1061 C CA . GLU A 1 133 ? 23.747 12.564 -39.479 1.00 95.56 133 GLU A CA 1
ATOM 1062 C C . GLU A 1 133 ? 24.644 13.807 -39.401 1.00 95.56 133 GLU A C 1
ATOM 1064 O O . GLU A 1 133 ? 24.712 14.572 -40.361 1.00 95.56 133 GLU A O 1
ATOM 1069 N N . GLU A 1 134 ? 25.378 13.997 -38.301 1.00 94.69 134 GLU A N 1
ATOM 1070 C CA . GLU A 1 134 ? 26.331 15.108 -38.173 1.00 94.69 134 GLU A CA 1
ATOM 1071 C C . GLU A 1 134 ? 27.442 15.036 -39.225 1.00 94.69 134 GLU A C 1
ATOM 1073 O O . GLU A 1 134 ? 27.753 16.038 -39.868 1.00 94.69 134 GLU A O 1
ATOM 1078 N N . LYS A 1 135 ? 28.005 13.846 -39.467 1.00 94.38 135 LYS A N 1
ATOM 1079 C CA . LYS A 1 135 ? 29.021 13.660 -40.514 1.00 94.38 135 LYS A CA 1
ATOM 1080 C C . LYS A 1 135 ? 28.480 13.949 -41.911 1.00 94.38 135 LYS A C 1
ATOM 1082 O O . LYS A 1 135 ? 29.181 14.543 -42.722 1.00 94.38 135 LYS A O 1
ATOM 1087 N N . LEU A 1 136 ? 27.245 13.537 -42.192 1.00 94.50 136 LEU A N 1
ATOM 1088 C CA . LEU A 1 136 ? 26.576 13.834 -43.458 1.00 94.50 136 LEU A CA 1
ATOM 1089 C C . LEU A 1 136 ? 26.375 15.339 -43.646 1.00 94.50 136 LEU A C 1
ATOM 1091 O O . LEU A 1 136 ? 26.607 15.831 -44.745 1.00 94.50 136 LEU A O 1
ATOM 1095 N N . LYS A 1 137 ? 26.004 16.078 -42.592 1.00 94.38 137 LYS A N 1
ATOM 1096 C CA . LYS A 1 137 ? 25.893 17.546 -42.654 1.00 94.38 137 LYS A CA 1
ATOM 1097 C C . LYS A 1 137 ? 27.225 18.198 -43.020 1.00 94.38 137 LYS A C 1
ATOM 1099 O O . LYS A 1 137 ? 27.250 19.008 -43.939 1.00 94.38 137 LYS A O 1
ATOM 1104 N N . LEU A 1 138 ? 28.320 17.784 -42.379 1.00 94.25 138 LEU A N 1
ATOM 1105 C CA . LEU A 1 138 ? 29.658 18.302 -42.689 1.00 94.25 138 LEU A CA 1
ATOM 1106 C C . LEU A 1 138 ? 30.072 18.019 -44.140 1.00 94.25 138 LEU A C 1
ATOM 1108 O O . LEU A 1 138 ? 30.582 18.908 -44.811 1.00 94.25 138 LEU A O 1
ATOM 1112 N N . LEU A 1 139 ? 29.811 16.810 -44.646 1.00 92.56 139 LEU A N 1
ATOM 1113 C CA . LEU A 1 139 ? 30.111 16.465 -46.041 1.00 92.56 139 LEU A CA 1
ATOM 1114 C C . LEU A 1 139 ? 29.293 17.295 -47.035 1.00 92.56 139 LEU A C 1
ATOM 1116 O O . LEU A 1 139 ? 29.805 17.688 -48.076 1.00 92.56 139 LEU A O 1
ATOM 1120 N N . VAL A 1 140 ? 28.022 17.566 -46.732 1.00 93.75 140 VAL A N 1
ATOM 1121 C CA . VAL A 1 140 ? 27.182 18.424 -47.579 1.00 93.75 140 VAL A CA 1
ATOM 1122 C C . VAL A 1 140 ? 27.709 19.861 -47.593 1.00 93.75 140 VAL A C 1
ATOM 1124 O O . VAL A 1 140 ? 27.736 20.480 -48.656 1.00 93.75 140 VAL A O 1
ATOM 1127 N N . GLU A 1 141 ? 28.148 20.385 -46.447 1.00 92.06 141 GLU A N 1
ATOM 1128 C CA . GLU A 1 141 ? 28.780 21.708 -46.363 1.00 92.06 141 GLU A CA 1
ATOM 1129 C C . GLU A 1 141 ? 30.080 21.774 -47.181 1.00 92.06 141 GLU A C 1
ATOM 1131 O O . GLU A 1 141 ? 30.277 22.734 -47.923 1.00 92.06 141 GLU A O 1
ATOM 1136 N N . GLU A 1 142 ? 30.926 20.742 -47.105 1.00 91.25 142 GLU A N 1
ATOM 1137 C CA . GLU A 1 142 ? 32.175 20.639 -47.874 1.00 91.25 142 GLU A CA 1
ATOM 1138 C C . GLU A 1 142 ? 31.913 20.595 -49.386 1.00 91.25 142 GLU A C 1
ATOM 1140 O O . GLU A 1 142 ? 32.461 21.407 -50.128 1.00 91.25 142 GLU A O 1
ATOM 1145 N N . ILE A 1 143 ? 30.998 19.731 -49.838 1.00 89.81 143 ILE A N 1
ATOM 1146 C CA . ILE A 1 143 ? 30.616 19.644 -51.257 1.00 89.81 143 ILE A CA 1
ATOM 1147 C C . ILE A 1 143 ? 30.062 20.984 -51.756 1.00 89.81 143 ILE A C 1
ATOM 1149 O O . ILE A 1 143 ? 30.397 21.418 -52.855 1.00 89.81 143 ILE A O 1
ATOM 1153 N N . SER A 1 144 ? 29.247 21.665 -50.947 1.00 87.56 144 SER A N 1
ATOM 1154 C CA . SER A 1 144 ? 28.684 22.970 -51.318 1.00 87.56 144 SER A CA 1
ATOM 1155 C C . SER A 1 144 ? 29.766 24.050 -51.452 1.00 87.56 144 SER A C 1
ATOM 1157 O O . SER A 1 144 ? 29.649 24.946 -52.287 1.00 87.56 144 SER A O 1
ATOM 1159 N N . ALA A 1 145 ? 30.824 23.984 -50.637 1.00 86.50 145 ALA A N 1
ATOM 1160 C CA . ALA A 1 145 ? 31.968 24.883 -50.757 1.00 86.50 145 ALA A CA 1
ATOM 1161 C C . ALA A 1 145 ? 32.784 24.593 -52.028 1.00 86.50 145 ALA A C 1
ATOM 1163 O O . ALA A 1 145 ? 33.152 25.527 -52.744 1.00 86.50 145 ALA A O 1
ATOM 1164 N N . ASP A 1 146 ? 33.010 23.315 -52.340 1.00 85.25 146 ASP A N 1
ATOM 1165 C CA . ASP A 1 146 ? 33.719 22.884 -53.548 1.00 85.25 146 ASP A CA 1
ATOM 1166 C C . ASP A 1 146 ? 32.968 23.264 -54.834 1.00 85.25 146 ASP A C 1
ATOM 1168 O O . ASP A 1 146 ? 33.595 23.707 -55.798 1.00 85.25 146 ASP A O 1
ATOM 1172 N N . GLU A 1 147 ? 31.634 23.163 -54.854 1.00 85.44 147 GLU A N 1
ATOM 1173 C CA . GLU A 1 147 ? 30.806 23.646 -55.971 1.00 85.44 147 GLU A CA 1
ATOM 1174 C C . GLU A 1 147 ? 31.050 25.138 -56.249 1.00 85.44 147 GLU A C 1
ATOM 1176 O O . GLU A 1 147 ? 31.247 25.525 -57.402 1.00 85.44 147 GLU A O 1
ATOM 1181 N N . GLY A 1 148 ? 31.148 25.964 -55.201 1.00 82.69 148 GLY A N 1
ATOM 1182 C CA . GLY A 1 148 ? 31.479 27.385 -55.338 1.00 82.69 148 GLY A CA 1
ATOM 1183 C C . GLY A 1 148 ? 32.853 27.628 -55.973 1.00 82.69 148 GLY A C 1
ATOM 1184 O O . GLY A 1 148 ? 32.993 28.486 -56.845 1.00 82.69 148 GLY A O 1
ATOM 1185 N N . ILE A 1 149 ? 33.864 26.836 -55.600 1.00 83.50 149 ILE A N 1
ATOM 1186 C CA . ILE A 1 149 ? 35.212 26.922 -56.187 1.00 83.50 149 ILE A CA 1
ATOM 1187 C C . ILE A 1 149 ? 35.186 26.517 -57.669 1.00 83.50 149 ILE A C 1
ATOM 1189 O O . ILE A 1 149 ? 35.843 27.146 -58.503 1.00 83.50 149 ILE A O 1
ATOM 1193 N N . VAL A 1 150 ? 34.432 25.472 -58.020 1.00 84.88 150 VAL A N 1
ATOM 1194 C CA . VAL A 1 150 ? 34.288 25.020 -59.412 1.00 84.88 150 VAL A CA 1
ATOM 1195 C C . VAL A 1 150 ? 33.621 26.094 -60.275 1.00 84.88 150 VAL A C 1
ATOM 1197 O O . VAL A 1 150 ? 34.090 26.351 -61.389 1.00 84.88 150 VAL A O 1
ATOM 1200 N N . ASP A 1 151 ? 32.588 26.762 -59.762 1.00 86.25 151 ASP A N 1
ATOM 1201 C CA . ASP A 1 151 ? 31.917 27.869 -60.450 1.00 86.25 151 ASP A CA 1
ATOM 1202 C C . ASP A 1 151 ? 32.857 29.067 -60.669 1.00 86.25 151 ASP A C 1
ATOM 1204 O O . ASP A 1 151 ? 32.910 29.627 -61.771 1.00 86.25 151 ASP A O 1
ATOM 1208 N N . GLU A 1 152 ? 33.669 29.424 -59.669 1.00 84.31 152 GLU A N 1
ATOM 1209 C CA . GLU A 1 152 ? 34.692 30.469 -59.802 1.00 84.31 152 GLU A CA 1
ATOM 1210 C C . GLU A 1 152 ? 35.757 30.107 -60.848 1.00 84.31 152 GLU A C 1
ATOM 1212 O O . GLU A 1 152 ? 36.121 30.942 -61.682 1.00 84.31 152 GLU A O 1
ATOM 1217 N N . LEU A 1 153 ? 36.227 28.855 -60.870 1.00 84.38 153 LEU A N 1
ATOM 1218 C CA . LEU A 1 153 ? 37.184 28.379 -61.873 1.00 84.38 153 LEU A CA 1
ATOM 1219 C C . LEU A 1 153 ? 36.595 28.392 -63.289 1.00 84.38 153 LEU A C 1
ATOM 1221 O O . LEU A 1 153 ? 37.302 28.725 -64.245 1.00 84.38 153 LEU A O 1
ATOM 1225 N N . LEU A 1 154 ? 35.311 28.062 -63.448 1.00 86.19 154 LEU A N 1
ATOM 1226 C CA . LEU A 1 154 ? 34.609 28.160 -64.731 1.00 86.19 154 LEU A CA 1
ATOM 1227 C C . LEU A 1 154 ? 34.484 29.613 -65.203 1.00 86.19 154 LEU A C 1
ATOM 1229 O O . LEU A 1 154 ? 34.716 29.898 -66.386 1.00 86.19 154 LEU A O 1
ATOM 1233 N N . ALA A 1 155 ? 34.175 30.538 -64.293 1.00 86.38 155 ALA A N 1
ATOM 1234 C CA . ALA A 1 155 ? 34.154 31.966 -64.593 1.00 86.38 155 ALA A CA 1
ATOM 1235 C C . ALA A 1 155 ? 35.547 32.462 -65.013 1.00 86.38 155 ALA A C 1
ATOM 1237 O O . ALA A 1 155 ? 35.685 33.110 -66.053 1.00 86.38 155 ALA A O 1
ATOM 1238 N N . LEU A 1 156 ? 36.593 32.082 -64.272 1.00 84.62 156 LEU A N 1
ATOM 1239 C CA . LEU A 1 156 ? 37.975 32.451 -64.575 1.00 84.62 156 LEU A CA 1
ATOM 1240 C C . LEU A 1 156 ? 38.418 31.911 -65.940 1.00 84.62 156 LEU A C 1
ATOM 1242 O O . LEU A 1 156 ? 38.955 32.659 -66.752 1.00 84.62 156 LEU A O 1
ATOM 1246 N N . LYS A 1 157 ? 38.123 30.639 -66.232 1.00 86.81 157 LYS A N 1
ATOM 1247 C CA . LYS A 1 157 ? 38.401 30.007 -67.530 1.00 86.81 157 LYS A CA 1
ATOM 1248 C C . LYS A 1 157 ? 37.741 30.764 -68.682 1.00 86.81 157 LYS A C 1
ATOM 1250 O O . LYS A 1 157 ? 38.349 30.920 -69.738 1.00 86.81 157 LYS A O 1
ATOM 1255 N N . THR A 1 158 ? 36.512 31.232 -68.482 1.00 85.56 158 THR A N 1
ATOM 1256 C CA . THR A 1 158 ? 35.788 32.027 -69.483 1.00 85.56 158 THR A CA 1
ATOM 1257 C C . THR A 1 158 ? 36.482 33.370 -69.722 1.00 85.56 158 THR A C 1
ATOM 1259 O O . THR A 1 158 ? 36.672 33.759 -70.873 1.00 85.56 158 THR A O 1
ATOM 1262 N N . ILE A 1 159 ? 36.936 34.036 -68.655 1.00 83.19 159 ILE A N 1
ATOM 1263 C CA . ILE A 1 159 ? 37.691 35.295 -68.738 1.00 83.19 159 ILE A CA 1
ATOM 1264 C C . ILE A 1 159 ? 39.035 35.092 -69.454 1.00 83.19 159 ILE A C 1
ATOM 1266 O O . ILE A 1 159 ? 39.396 35.883 -70.327 1.00 83.19 159 ILE A O 1
ATOM 1270 N N . THR A 1 160 ? 39.777 34.027 -69.138 1.00 77.56 160 THR A N 1
ATOM 1271 C CA . THR A 1 160 ? 41.044 33.719 -69.822 1.00 77.56 160 THR A CA 1
ATOM 1272 C C . THR A 1 160 ? 40.818 33.428 -71.303 1.00 77.56 160 THR A C 1
ATOM 1274 O O . THR A 1 160 ? 41.547 33.952 -72.135 1.00 77.56 160 THR A O 1
ATOM 1277 N N . ALA A 1 161 ? 39.764 32.683 -71.649 1.00 78.88 161 ALA A N 1
ATOM 1278 C CA . ALA A 1 161 ? 39.417 32.429 -73.044 1.00 78.88 161 ALA A CA 1
ATOM 1279 C C . ALA A 1 161 ? 39.089 33.723 -73.812 1.00 78.88 161 ALA A C 1
ATOM 1281 O O . ALA A 1 161 ? 39.472 33.844 -74.972 1.00 78.88 161 ALA A O 1
ATOM 1282 N N . SER A 1 162 ? 38.424 34.703 -73.183 1.00 76.50 162 SER A N 1
ATOM 1283 C CA . SER A 1 162 ? 38.224 36.021 -73.806 1.00 76.50 162 SER A CA 1
ATOM 1284 C C . SER A 1 162 ? 39.524 36.817 -73.948 1.00 76.50 162 SER A C 1
ATOM 1286 O O . SER A 1 162 ? 39.756 37.403 -74.997 1.00 76.50 162 SER A O 1
ATOM 1288 N N . LEU A 1 163 ? 40.411 36.777 -72.948 1.00 76.06 163 LEU A N 1
ATOM 1289 C CA . LEU A 1 163 ? 41.715 37.447 -73.007 1.00 76.06 163 LEU A CA 1
ATOM 1290 C C . LEU A 1 163 ? 42.628 36.859 -74.088 1.00 76.06 163 LEU A C 1
ATOM 1292 O O . LEU A 1 163 ? 43.357 37.608 -74.730 1.00 76.06 163 LEU A O 1
ATOM 1296 N N . ASP A 1 164 ? 42.585 35.545 -74.314 1.00 71.00 164 ASP A N 1
ATOM 1297 C CA . ASP A 1 164 ? 43.332 34.896 -75.398 1.00 71.00 164 ASP A CA 1
ATOM 1298 C C . ASP A 1 164 ? 42.847 35.371 -76.778 1.00 71.00 164 ASP A C 1
ATOM 1300 O O . ASP A 1 164 ? 43.656 35.570 -77.688 1.00 71.00 164 ASP A O 1
ATOM 1304 N N . VAL A 1 165 ? 41.537 35.597 -76.932 1.00 73.75 165 VAL A N 1
ATOM 1305 C CA . VAL A 1 165 ? 40.950 36.179 -78.150 1.00 73.75 165 VAL A CA 1
ATOM 1306 C C . VAL A 1 165 ? 41.377 37.640 -78.311 1.00 73.75 165 VAL A C 1
ATOM 1308 O O . VAL A 1 165 ? 41.866 38.009 -79.378 1.00 73.75 165 VAL A O 1
ATOM 1311 N N . ASP A 1 166 ? 41.288 38.443 -77.249 1.00 71.31 166 ASP A N 1
ATOM 1312 C CA . ASP A 1 166 ? 41.709 39.849 -77.257 1.00 71.31 166 ASP A CA 1
ATOM 1313 C C . ASP A 1 166 ? 43.216 39.991 -77.548 1.00 71.31 166 ASP A C 1
ATOM 1315 O O . ASP A 1 166 ? 43.644 40.885 -78.282 1.00 71.31 166 ASP A O 1
ATOM 1319 N N . TYR A 1 167 ? 44.046 39.086 -77.016 1.00 65.50 167 TYR A N 1
ATOM 1320 C CA . TYR A 1 167 ? 45.481 39.042 -77.294 1.00 65.50 167 TYR A CA 1
ATOM 1321 C C . TYR A 1 167 ? 45.762 38.640 -78.743 1.00 65.50 167 TYR A C 1
ATOM 1323 O O . TYR A 1 167 ? 46.644 39.221 -79.372 1.00 65.50 167 TYR A O 1
ATOM 1331 N N . ALA A 1 168 ? 45.010 37.688 -79.301 1.00 63.41 168 ALA A N 1
ATOM 1332 C CA . ALA A 1 168 ? 45.115 37.321 -80.711 1.00 63.41 168 ALA A CA 1
ATOM 1333 C C . ALA A 1 168 ? 44.702 38.473 -81.647 1.00 63.41 168 ALA A C 1
ATOM 1335 O O . ALA A 1 168 ? 45.310 38.642 -82.705 1.00 63.41 168 ALA A O 1
ATOM 1336 N N . GLU A 1 169 ? 43.726 39.298 -81.252 1.00 65.00 169 GLU A N 1
ATOM 1337 C CA . GLU A 1 169 ? 43.357 40.519 -81.978 1.00 65.00 169 GLU A CA 1
ATOM 1338 C C . GLU A 1 169 ? 44.428 41.617 -81.865 1.00 65.00 169 GLU A C 1
ATOM 1340 O O . GLU A 1 169 ? 44.790 42.219 -82.879 1.00 65.00 169 GLU A O 1
ATOM 1345 N N . LEU A 1 170 ? 45.005 41.847 -80.676 1.00 59.78 170 LEU A N 1
ATOM 1346 C CA . LEU A 1 170 ? 46.123 42.789 -80.494 1.00 59.78 170 LEU A CA 1
ATOM 1347 C C . LEU A 1 170 ? 47.410 42.338 -81.204 1.00 59.78 170 LEU A C 1
ATOM 1349 O O . LEU A 1 170 ? 48.175 43.175 -81.684 1.00 59.78 170 LEU A O 1
ATOM 1353 N N . ALA A 1 171 ? 47.651 41.028 -81.275 1.00 58.44 171 ALA A N 1
ATOM 1354 C CA . ALA A 1 171 ? 48.749 40.407 -82.013 1.00 58.44 171 ALA A CA 1
ATOM 1355 C C . ALA A 1 171 ? 48.444 40.239 -83.514 1.00 58.44 171 ALA A C 1
ATOM 1357 O O . ALA A 1 171 ? 49.216 39.588 -84.229 1.00 58.44 171 ALA A O 1
ATOM 1358 N N . GLY A 1 172 ? 47.342 40.828 -83.999 1.00 59.34 172 GLY A N 1
ATOM 1359 C CA . GLY A 1 172 ? 46.998 40.906 -85.414 1.00 59.34 172 GLY A CA 1
ATOM 1360 C C . GLY A 1 172 ? 48.174 41.395 -86.273 1.00 59.34 172 GLY A C 1
ATOM 1361 O O . GLY A 1 172 ? 49.104 42.036 -85.773 1.00 59.34 172 GLY A O 1
ATOM 1362 N N . PRO A 1 173 ? 48.181 41.066 -87.577 1.00 56.56 173 PRO A N 1
ATOM 1363 C CA . PRO A 1 173 ? 49.368 41.189 -88.411 1.00 56.56 173 PRO A CA 1
ATOM 1364 C C . PRO A 1 173 ? 49.883 42.626 -88.370 1.00 56.56 173 PRO A C 1
ATOM 1366 O O . PRO A 1 173 ? 49.146 43.549 -88.715 1.00 56.56 173 PRO A O 1
ATOM 1369 N N . LEU A 1 174 ? 51.142 42.804 -87.946 1.00 55.84 174 LEU A N 1
ATOM 1370 C CA . LEU A 1 174 ? 51.835 44.090 -87.998 1.00 55.84 174 LEU A CA 1
ATOM 1371 C C . LEU A 1 174 ? 51.601 44.694 -89.388 1.00 55.84 174 LEU A C 1
ATOM 1373 O O . LEU A 1 174 ? 52.094 44.159 -90.386 1.00 55.84 174 LEU A O 1
ATOM 1377 N N . ASP A 1 175 ? 50.821 45.775 -89.454 1.00 57.62 175 ASP A N 1
ATOM 1378 C CA . ASP A 1 175 ? 50.530 46.441 -90.717 1.00 57.62 175 ASP A CA 1
ATOM 1379 C C . ASP A 1 175 ? 51.855 46.783 -91.421 1.00 57.62 175 ASP A C 1
ATOM 1381 O O . ASP A 1 175 ? 52.879 47.051 -90.784 1.00 57.62 175 ASP A O 1
ATOM 1385 N N . ARG A 1 176 ? 51.880 46.753 -92.756 1.00 52.88 176 ARG A N 1
ATOM 1386 C CA . ARG A 1 176 ? 53.112 46.871 -93.563 1.00 52.88 176 ARG A CA 1
ATOM 1387 C C . ARG A 1 176 ? 53.987 48.067 -93.161 1.00 52.88 176 ARG A C 1
ATOM 1389 O O . ARG A 1 176 ? 55.205 48.015 -93.327 1.00 52.88 176 ARG A O 1
ATOM 1396 N N . SER A 1 177 ? 53.395 49.118 -92.598 1.00 52.88 177 SER A N 1
ATOM 1397 C CA . SER A 1 177 ? 54.101 50.295 -92.084 1.00 52.88 177 SER A CA 1
ATOM 1398 C C . SER A 1 177 ? 54.957 50.008 -90.834 1.00 52.88 177 SER A C 1
ATOM 1400 O O . SER A 1 177 ? 56.113 50.430 -90.769 1.00 52.88 177 SER A O 1
ATOM 1402 N N . THR A 1 178 ? 54.467 49.217 -89.872 1.00 57.00 178 THR A N 1
ATOM 1403 C CA . THR A 1 178 ? 55.242 48.807 -88.684 1.00 57.00 178 THR A CA 1
ATOM 1404 C C . THR A 1 178 ? 56.240 47.703 -89.015 1.00 57.00 178 THR A C 1
ATOM 1406 O O . THR A 1 178 ? 57.348 47.725 -88.489 1.00 57.00 178 THR A O 1
ATOM 1409 N N . SER A 1 179 ? 55.932 46.817 -89.969 1.00 55.81 179 SER A N 1
ATOM 1410 C CA . SER A 1 179 ? 56.914 45.885 -90.550 1.00 55.81 179 SER A CA 1
ATOM 1411 C C . SER A 1 179 ? 58.093 46.627 -91.191 1.00 55.81 179 SER A C 1
ATOM 1413 O O . SER A 1 179 ? 59.247 46.237 -91.007 1.00 55.81 179 SER A O 1
ATOM 1415 N N . THR A 1 180 ? 57.824 47.745 -91.876 1.00 56.28 180 THR A N 1
ATOM 1416 C CA . THR A 1 180 ? 58.867 48.590 -92.471 1.00 56.28 180 THR A CA 1
ATOM 1417 C C . THR A 1 180 ? 59.700 49.278 -91.389 1.00 56.28 180 THR A C 1
ATOM 1419 O O . THR A 1 180 ? 60.917 49.290 -91.509 1.00 56.28 180 THR A O 1
ATOM 1422 N N . LEU A 1 181 ? 59.093 49.776 -90.303 1.00 58.50 181 LEU A N 1
ATOM 1423 C CA . LEU A 1 181 ? 59.817 50.381 -89.173 1.00 58.50 181 LEU A CA 1
ATOM 1424 C C . LEU A 1 181 ? 60.653 49.370 -88.379 1.00 58.50 181 LEU A C 1
ATOM 1426 O O . LEU A 1 181 ? 61.800 49.662 -88.052 1.00 58.50 181 LEU A O 1
ATOM 1430 N N . VAL A 1 182 ? 60.118 48.176 -88.115 1.00 66.94 182 VAL A N 1
ATOM 1431 C CA . VAL A 1 182 ? 60.843 47.077 -87.456 1.00 66.94 182 VAL A CA 1
ATOM 1432 C C . VAL A 1 182 ? 61.997 46.604 -88.340 1.00 66.94 182 VAL A C 1
ATOM 1434 O O . VAL A 1 182 ? 63.111 46.434 -87.852 1.00 66.94 182 VAL A O 1
ATOM 1437 N N . SER A 1 183 ? 61.779 46.500 -89.654 1.00 62.78 183 SER A N 1
ATOM 1438 C CA . SER A 1 183 ? 62.835 46.178 -90.622 1.00 62.78 183 SER A CA 1
ATOM 1439 C C . SER A 1 183 ? 63.878 47.293 -90.744 1.00 62.78 183 SER A C 1
ATOM 1441 O O . SER A 1 183 ? 65.060 46.991 -90.877 1.00 62.78 183 SER A O 1
ATOM 1443 N N . LEU A 1 184 ? 63.486 48.573 -90.653 1.00 61.44 184 LEU A N 1
ATOM 1444 C CA . LEU A 1 184 ? 64.406 49.720 -90.668 1.00 61.44 184 LEU A CA 1
ATOM 1445 C C . LEU A 1 184 ? 65.253 49.779 -89.387 1.00 61.44 184 LEU A C 1
ATOM 1447 O O . LEU A 1 184 ? 66.449 50.054 -89.458 1.00 61.44 184 LEU A O 1
ATOM 1451 N N . LEU A 1 185 ? 64.653 49.496 -88.225 1.00 64.81 185 LEU A N 1
ATOM 1452 C CA . LEU A 1 185 ? 65.341 49.401 -86.933 1.00 64.81 185 LEU A CA 1
ATOM 1453 C C . LEU A 1 185 ? 66.319 48.222 -86.912 1.00 64.81 185 LEU A C 1
ATOM 1455 O O . LEU A 1 185 ? 67.482 48.402 -86.558 1.00 64.81 185 LEU A O 1
ATOM 1459 N N . LEU A 1 186 ? 65.888 47.044 -87.371 1.00 64.94 186 LEU A N 1
ATOM 1460 C CA . LEU A 1 186 ? 66.745 45.861 -87.484 1.00 64.94 186 LEU A CA 1
ATOM 1461 C C . LEU A 1 186 ? 67.867 46.058 -88.514 1.00 64.94 186 LEU A C 1
ATOM 1463 O O . LEU A 1 186 ? 68.999 45.673 -88.250 1.00 64.94 186 LEU A O 1
ATOM 1467 N N . SER A 1 187 ? 67.612 46.730 -89.643 1.00 62.31 187 SER A N 1
ATOM 1468 C CA . SER A 1 187 ? 68.648 47.089 -90.627 1.00 62.31 187 SER A CA 1
ATOM 1469 C C . SER A 1 187 ? 69.657 48.106 -90.081 1.00 62.31 187 SER A C 1
ATOM 1471 O O . SER A 1 187 ? 70.831 48.048 -90.452 1.00 62.31 187 SER A O 1
ATOM 1473 N N . LYS A 1 188 ? 69.233 49.034 -89.215 1.00 57.53 188 LYS A N 1
ATOM 1474 C CA . LYS A 1 188 ? 70.127 50.007 -88.569 1.00 57.53 188 LYS A CA 1
ATOM 1475 C C . LYS A 1 188 ? 70.953 49.395 -87.440 1.00 57.53 188 LYS A C 1
ATOM 1477 O O . LYS A 1 188 ? 72.074 49.842 -87.232 1.00 57.53 188 LYS A O 1
ATOM 1482 N N . LEU A 1 189 ? 70.437 48.368 -86.766 1.00 55.06 189 LEU A N 1
ATOM 1483 C CA . LEU A 1 189 ? 71.171 47.590 -85.764 1.00 55.06 189 LEU A CA 1
ATOM 1484 C C . LEU A 1 189 ? 72.122 46.567 -86.413 1.00 55.06 189 LEU A C 1
ATOM 1486 O O . LEU A 1 189 ? 73.244 46.392 -85.953 1.00 55.06 189 LEU A O 1
ATOM 1490 N N . SER A 1 190 ? 71.716 45.940 -87.522 1.00 49.19 190 SER A N 1
ATOM 1491 C CA . SER A 1 190 ? 72.482 44.881 -88.199 1.00 49.19 190 SER A CA 1
ATOM 1492 C C . SER A 1 190 ? 73.647 45.381 -89.062 1.00 49.19 190 SER A C 1
ATOM 1494 O O . SER A 1 190 ? 74.486 44.577 -89.458 1.00 49.19 190 SER A O 1
ATOM 1496 N N . LEU A 1 191 ? 73.731 46.679 -89.369 1.00 46.19 191 LEU A N 1
ATOM 1497 C CA . LEU A 1 191 ? 74.893 47.263 -90.053 1.00 46.19 191 LEU A CA 1
ATOM 1498 C C . LEU A 1 191 ? 76.071 47.543 -89.109 1.00 46.19 191 LEU A C 1
ATOM 1500 O O . LEU A 1 191 ? 77.100 48.021 -89.585 1.00 46.19 191 LEU A O 1
ATOM 1504 N N . ASN A 1 192 ? 75.929 47.274 -87.806 1.00 50.03 192 ASN A N 1
ATOM 1505 C CA . ASN A 1 192 ? 76.917 47.705 -86.826 1.00 50.03 192 ASN A CA 1
ATOM 1506 C C . ASN A 1 192 ? 77.795 46.615 -86.209 1.00 50.03 192 ASN A C 1
ATOM 1508 O O . ASN A 1 192 ? 78.675 47.000 -85.460 1.00 50.03 192 ASN A O 1
ATOM 1512 N N . ASP A 1 193 ? 77.662 45.324 -86.528 1.00 38.78 193 ASP A N 1
ATOM 1513 C CA . ASP A 1 193 ? 78.666 44.355 -86.063 1.00 38.78 193 ASP A CA 1
ATOM 1514 C C . ASP A 1 193 ? 78.830 43.160 -87.001 1.00 38.78 193 ASP A C 1
ATOM 1516 O O . ASP A 1 193 ? 77.937 42.337 -87.208 1.00 38.78 193 ASP A O 1
ATOM 1520 N N . GLY A 1 194 ? 80.025 43.088 -87.582 1.00 33.78 194 GLY A N 1
ATOM 1521 C CA . GLY A 1 194 ? 80.533 41.909 -88.244 1.00 33.78 194 GLY A CA 1
ATOM 1522 C C . GLY A 1 194 ? 81.163 40.942 -87.242 1.00 33.78 194 GLY A C 1
ATOM 1523 O O . GLY A 1 194 ? 81.991 41.328 -86.424 1.00 33.78 194 GLY A O 1
ATOM 1524 N N . ASN A 1 195 ? 80.865 39.670 -87.494 1.00 30.72 195 ASN A N 1
ATOM 1525 C CA . ASN A 1 19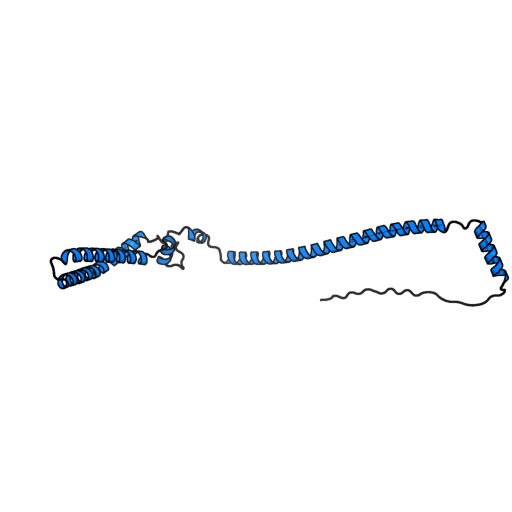5 ? 81.633 38.458 -87.204 1.00 30.72 195 ASN A CA 1
ATOM 1526 C C . ASN A 1 195 ? 81.277 37.644 -85.931 1.00 30.72 195 ASN A C 1
ATOM 1528 O O . ASN A 1 195 ? 81.113 38.213 -84.856 1.00 30.72 195 ASN A O 1
ATOM 1532 N N . PRO A 1 196 ? 81.154 36.300 -86.055 1.00 44.38 196 PRO A N 1
ATOM 1533 C CA . PRO A 1 196 ? 80.518 35.421 -85.073 1.00 44.38 196 PRO A CA 1
ATOM 1534 C C . PRO A 1 196 ? 81.536 34.667 -84.202 1.00 44.38 196 PRO A C 1
ATOM 1536 O O . PRO A 1 196 ? 82.652 34.431 -84.657 1.00 44.38 196 PRO A O 1
ATOM 1539 N N . GLN A 1 197 ? 81.116 34.192 -83.022 1.00 27.88 197 GLN A N 1
ATOM 1540 C CA . GLN A 1 197 ? 81.304 32.804 -82.555 1.00 27.88 197 GLN A CA 1
ATOM 1541 C C . GLN A 1 197 ? 80.800 32.583 -81.114 1.00 27.88 197 GLN A C 1
ATOM 1543 O O . GLN A 1 197 ? 80.868 33.475 -80.276 1.00 27.88 197 GLN A O 1
ATOM 1548 N N . ASP A 1 198 ? 80.374 31.336 -80.886 1.00 28.50 198 ASP A N 1
ATOM 1549 C CA . ASP A 1 198 ? 80.428 30.557 -79.639 1.00 28.50 198 ASP A CA 1
ATOM 1550 C C . ASP A 1 198 ? 79.210 30.390 -78.688 1.00 28.50 198 ASP A C 1
ATOM 1552 O O . ASP A 1 198 ? 78.848 31.254 -77.900 1.00 28.50 198 ASP A O 1
ATOM 1556 N N . VAL A 1 199 ? 78.701 29.139 -78.717 1.00 33.28 199 VAL A N 1
ATOM 1557 C CA . VAL A 1 199 ? 78.653 28.156 -77.600 1.00 33.28 199 VAL A CA 1
ATOM 1558 C C . VAL A 1 199 ? 77.362 27.974 -76.759 1.00 33.28 199 VAL A C 1
ATOM 1560 O O . VAL A 1 199 ? 77.048 28.750 -75.871 1.00 33.28 199 VAL A O 1
ATOM 1563 N N . ILE A 1 200 ? 76.698 26.834 -77.046 1.00 31.67 200 ILE A N 1
ATOM 1564 C CA . ILE A 1 200 ? 76.219 25.698 -76.198 1.00 31.67 200 ILE A CA 1
ATOM 1565 C C . ILE A 1 200 ? 75.439 25.943 -74.879 1.00 31.67 200 ILE A C 1
ATOM 1567 O O . ILE A 1 200 ? 75.880 26.665 -73.995 1.00 31.67 200 ILE A O 1
ATOM 1571 N N . SER A 1 201 ? 74.425 25.070 -74.691 1.00 30.45 201 SER A N 1
ATOM 1572 C CA . SER A 1 201 ? 73.900 24.479 -73.428 1.00 30.45 201 SER A CA 1
ATOM 1573 C C . SER A 1 201 ? 72.566 25.067 -72.953 1.00 30.45 201 SER A C 1
ATOM 1575 O O . SER A 1 201 ? 72.394 26.273 -72.967 1.00 30.45 201 SER A O 1
ATOM 1577 N N . GLY A 1 202 ? 71.560 24.319 -72.499 1.00 30.12 202 GLY A N 1
ATOM 1578 C CA . GLY A 1 202 ? 71.438 22.910 -72.133 1.00 30.12 202 GLY A CA 1
ATOM 1579 C C . GLY A 1 202 ? 70.016 22.696 -71.589 1.00 30.12 202 GLY A C 1
ATOM 1580 O O . GLY A 1 202 ? 69.389 23.628 -71.088 1.00 30.12 202 GLY A O 1
ATOM 1581 N N . ALA A 1 203 ? 69.484 21.493 -71.778 1.00 31.02 203 ALA A N 1
ATOM 1582 C CA . ALA A 1 203 ? 68.107 21.120 -71.485 1.00 31.02 203 ALA A CA 1
ATOM 1583 C C . ALA A 1 203 ? 67.890 20.675 -70.024 1.00 31.02 203 ALA A C 1
ATOM 1585 O O . ALA A 1 203 ? 68.803 20.137 -69.404 1.00 31.02 203 ALA A O 1
ATOM 1586 N N . THR A 1 204 ? 66.623 20.808 -69.598 1.00 36.09 204 THR A N 1
ATOM 1587 C CA . THR A 1 204 ? 65.858 20.005 -68.613 1.00 36.09 204 THR A CA 1
ATOM 1588 C C . THR A 1 204 ? 66.281 19.978 -67.143 1.00 36.09 204 THR A C 1
ATOM 1590 O O . THR A 1 204 ? 67.361 19.508 -66.823 1.00 36.09 204 THR A O 1
ATOM 1593 N N . ASP A 1 205 ? 65.328 20.298 -66.255 1.00 29.06 205 ASP A N 1
ATOM 1594 C CA . ASP A 1 205 ? 64.942 19.356 -65.195 1.00 29.06 205 ASP A CA 1
ATOM 1595 C C . ASP A 1 205 ? 63.494 19.561 -64.707 1.00 29.06 205 ASP A C 1
ATOM 1597 O O . ASP A 1 205 ? 63.020 20.675 -64.485 1.00 29.06 205 ASP A O 1
ATOM 1601 N N . LEU A 1 206 ? 62.803 18.426 -64.597 1.00 36.03 206 LEU A N 1
ATOM 1602 C CA . LEU A 1 206 ? 61.435 18.187 -64.139 1.00 36.03 206 LEU A CA 1
ATOM 1603 C C . LEU A 1 206 ? 61.553 17.541 -62.753 1.00 36.03 206 LEU A C 1
ATOM 1605 O O . LEU A 1 206 ? 62.222 16.519 -62.626 1.00 36.03 206 LEU A O 1
ATOM 1609 N N . ALA A 1 207 ? 60.874 18.071 -61.736 1.00 33.91 207 ALA A N 1
ATOM 1610 C CA . ALA A 1 207 ? 60.719 17.388 -60.452 1.00 33.91 207 ALA A CA 1
ATOM 1611 C C . ALA A 1 207 ? 59.238 17.363 -60.051 1.00 33.91 207 ALA A C 1
ATOM 1613 O O . ALA A 1 207 ? 58.689 18.353 -59.570 1.00 33.91 207 ALA A O 1
ATOM 1614 N N . LEU A 1 208 ? 58.607 16.207 -60.286 1.00 34.62 208 LEU A N 1
ATOM 1615 C CA . LEU A 1 208 ? 57.406 15.759 -59.583 1.00 34.62 208 LEU A CA 1
ATOM 1616 C C . LEU A 1 208 ? 57.772 15.483 -58.118 1.00 34.62 208 LEU A C 1
ATOM 1618 O O . LEU A 1 208 ? 58.740 14.770 -57.856 1.00 34.62 208 LEU A O 1
ATOM 1622 N N . LEU A 1 209 ? 56.971 15.990 -57.180 1.00 38.75 209 LEU A N 1
ATOM 1623 C CA . LEU A 1 209 ? 56.981 15.543 -55.789 1.00 38.75 209 LEU A CA 1
ATOM 1624 C C . LEU A 1 209 ? 55.766 14.651 -55.536 1.00 38.75 209 LEU A C 1
ATOM 1626 O O . LEU A 1 209 ? 54.618 15.062 -55.691 1.00 38.75 209 LEU A O 1
ATOM 1630 N N . ASP A 1 210 ? 56.106 13.416 -55.190 1.00 35.31 210 ASP A N 1
ATOM 1631 C CA . ASP A 1 210 ? 55.266 12.277 -54.855 1.00 35.31 210 ASP A CA 1
ATOM 1632 C C . ASP A 1 210 ? 54.519 12.509 -53.533 1.00 35.31 210 ASP A C 1
ATOM 1634 O O . ASP A 1 210 ? 55.094 12.978 -52.546 1.00 35.31 210 ASP A O 1
ATOM 1638 N N . GLY A 1 211 ? 53.236 12.153 -53.512 1.00 34.09 211 GLY A N 1
ATOM 1639 C CA . GLY A 1 211 ? 52.420 12.094 -52.305 1.00 34.09 211 GLY A CA 1
ATOM 1640 C C . GLY A 1 211 ? 52.479 10.704 -51.673 1.00 34.09 211 GLY A C 1
ATOM 1641 O O . GLY A 1 211 ? 52.256 9.704 -52.349 1.00 34.09 211 GLY A O 1
ATOM 1642 N N . GLN A 1 212 ? 52.705 10.634 -50.360 1.00 35.00 212 GLN A N 1
ATOM 1643 C CA . GLN A 1 212 ? 52.399 9.448 -49.554 1.00 35.00 212 GLN A CA 1
ATOM 1644 C C . GLN A 1 212 ? 51.796 9.862 -48.207 1.00 35.00 212 GLN A C 1
ATOM 1646 O O . GLN A 1 212 ? 52.484 10.374 -47.326 1.00 35.00 212 GLN A O 1
ATOM 1651 N N . CYS A 1 213 ? 50.499 9.594 -48.044 1.00 31.91 213 CYS A N 1
ATOM 1652 C CA . CYS A 1 213 ? 49.849 9.462 -46.745 1.00 31.91 213 CYS A CA 1
ATOM 1653 C C . CYS A 1 213 ? 50.039 8.021 -46.254 1.00 31.91 213 CYS A C 1
ATOM 1655 O O . CYS A 1 213 ? 49.677 7.078 -46.957 1.00 31.91 213 CYS A O 1
ATOM 1657 N N . TYR A 1 214 ? 50.564 7.851 -45.040 1.00 35.69 214 TYR A N 1
ATOM 1658 C CA . TYR A 1 214 ? 50.531 6.580 -44.318 1.00 35.69 214 TYR A CA 1
ATOM 1659 C C . TYR A 1 214 ? 49.414 6.614 -43.273 1.00 35.69 214 TYR A C 1
ATOM 1661 O O . TYR A 1 214 ? 49.359 7.531 -42.456 1.00 35.69 214 TYR A O 1
ATOM 1669 N N . PHE A 1 215 ? 48.575 5.579 -43.270 1.00 29.98 215 PHE A N 1
ATOM 1670 C CA . PHE A 1 215 ? 47.780 5.166 -42.116 1.00 29.98 215 PHE A CA 1
ATOM 1671 C C . PHE A 1 215 ? 47.718 3.637 -42.099 1.00 29.98 215 PHE A C 1
ATOM 1673 O O . PHE A 1 215 ? 47.212 3.031 -43.041 1.00 29.98 215 PHE A O 1
ATOM 1680 N N . VAL A 1 216 ? 48.243 3.020 -41.040 1.00 30.53 216 VAL A N 1
ATOM 1681 C CA . VAL A 1 216 ? 47.961 1.631 -40.638 1.00 30.53 216 VAL A CA 1
ATOM 1682 C C . VAL A 1 216 ? 48.114 1.559 -39.104 1.00 30.53 216 VAL A C 1
ATOM 1684 O O . VAL A 1 216 ? 48.894 2.336 -38.553 1.00 30.53 216 VAL A O 1
ATOM 1687 N N . PRO A 1 217 ? 47.452 0.590 -38.457 1.00 48.91 217 PRO A N 1
ATOM 1688 C CA . PRO A 1 217 ? 46.310 0.716 -37.546 1.00 48.91 217 PRO A CA 1
ATOM 1689 C C . PRO A 1 217 ? 46.630 1.189 -36.115 1.00 48.91 217 PRO A C 1
ATOM 1691 O O . PRO A 1 217 ? 47.745 0.923 -35.615 1.00 48.91 217 PRO A O 1
#

Organism: Apolygus lucorum (NCBI:txid248454)